Protein AF-A0AAN6E7Q7-F1 (afdb_monomer_lite)

Foldseek 3Di:
DDDDDDPVNVVVVVVVCVVQPPDPVSVVVVVVVVVVVVVVVVVVVVVVVVVVVVVVVVVVVVVVVVVVVVVVVVVVVVVVCVVVVVPPPDDPPDPPVPDDDVVVVVVVVVVVVVVVVVVVVVVVVLVVLVVQLVVLLVQLVVCLVPPLVSLLVSLLVLLVSLLVLLVVCVPPVDPSSVVSNVVSLVSNLVSLVSQLVSLLVQLVVLCVQQVPPAAGDHDPVSLVSNLVSLQSQLSSQLSCLVSVVSCVSSVRDNDDPPDDRSSLVSSCVRVVVVLCVQAVDPDPQPDPVCVVSVVVVVVVSLVSNVVCLPPRVQVSVVPGPDDDDSSND

Sequence (329 aa):
MAALVNSESRRAIRQFLGDNFTSLDSLELVDDLLKEEERTHAQLEQEAAVASKTTKSLVAEASSVADSVHSKAMHLIDVHSKVVGSTADESVSAWEFRDGTAVMELVSKLAAELQTYRRLRQAKEYIDEFIEIEKVAEQAAQSMEKSPQGVLSAYSASIALLSKHSSDSEITGNISAQNLLEYIKHTVSNIWTNAETTAANAQSECLRKMGWPGKIDPPVSVLGEFGANFSMLASLDHITRDASKVLRQSGVQLQSEDAPPLPLKHMARAVDIRMRYHFESARGTSRADRPEWWLSQVMNMVRSLVPLLELHVQSLYDRSALPPLDVRN

Structure (mmCIF, N/CA/C/O backbone):
data_AF-A0AAN6E7Q7-F1
#
_entry.id   AF-A0AAN6E7Q7-F1
#
lo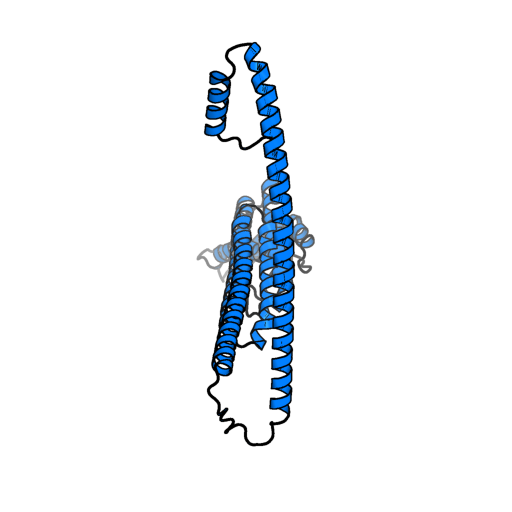op_
_atom_site.group_PDB
_atom_site.id
_atom_site.type_symbol
_atom_site.label_atom_id
_atom_site.label_alt_id
_atom_site.label_comp_id
_atom_site.label_asym_id
_atom_site.label_entity_id
_atom_site.label_seq_id
_atom_site.pdbx_PDB_ins_code
_atom_site.Cartn_x
_atom_site.Cartn_y
_atom_site.Cartn_z
_atom_site.occupancy
_atom_site.B_iso_or_equiv
_atom_site.auth_seq_id
_atom_site.auth_comp_id
_atom_site.auth_asym_id
_atom_site.auth_atom_id
_atom_site.pdbx_PDB_model_num
ATOM 1 N N . MET A 1 1 ? -6.228 25.769 -35.879 1.00 34.78 1 MET A N 1
ATOM 2 C CA . MET A 1 1 ? -4.832 25.716 -35.396 1.00 34.78 1 MET A CA 1
ATOM 3 C C . MET A 1 1 ? -4.277 27.132 -35.376 1.00 34.78 1 MET A C 1
ATOM 5 O O . MET A 1 1 ? -3.719 27.579 -36.362 1.00 34.78 1 MET A O 1
ATOM 9 N N . ALA A 1 2 ? -4.531 27.874 -34.299 1.00 41.09 2 ALA A N 1
ATOM 10 C CA . ALA A 1 2 ? -4.116 29.267 -34.155 1.00 41.09 2 ALA A CA 1
ATOM 11 C C . ALA A 1 2 ? -3.406 29.428 -32.807 1.00 41.09 2 ALA A C 1
ATOM 13 O O . ALA A 1 2 ? -4.028 29.769 -31.808 1.00 41.09 2 ALA A O 1
ATOM 14 N N . ALA A 1 3 ? -2.115 29.112 -32.773 1.00 45.66 3 ALA A N 1
ATOM 15 C CA . ALA A 1 3 ? -1.201 29.476 -31.697 1.00 45.66 3 ALA A CA 1
ATOM 16 C C . ALA A 1 3 ? 0.237 29.313 -32.206 1.00 45.66 3 ALA A C 1
ATOM 18 O O . ALA A 1 3 ? 0.513 28.355 -32.917 1.00 45.66 3 ALA A O 1
ATOM 19 N N . LEU A 1 4 ? 1.115 30.233 -31.792 1.00 45.50 4 LEU A N 1
ATOM 20 C CA . LEU A 1 4 ? 2.535 30.400 -32.155 1.00 45.50 4 LEU A CA 1
ATOM 21 C C . LEU A 1 4 ? 2.827 31.215 -33.423 1.00 45.50 4 LEU A C 1
ATOM 23 O O . LEU A 1 4 ? 3.475 30.759 -34.353 1.00 45.50 4 LEU A O 1
ATOM 27 N N . VAL A 1 5 ? 2.462 32.498 -33.389 1.00 52.44 5 VAL A N 1
ATOM 28 C CA . VAL A 1 5 ? 3.263 33.523 -34.077 1.00 52.44 5 VAL A CA 1
ATOM 29 C C . VAL A 1 5 ? 3.847 34.421 -32.990 1.00 52.44 5 VAL A C 1
ATOM 31 O O . VAL A 1 5 ? 3.089 35.093 -32.282 1.00 52.44 5 VAL A O 1
ATOM 34 N N . ASN A 1 6 ? 5.173 34.353 -32.824 1.00 67.56 6 ASN A N 1
ATOM 35 C CA . ASN A 1 6 ? 5.980 35.088 -31.843 1.00 67.56 6 ASN A CA 1
ATOM 36 C C . ASN A 1 6 ? 5.698 36.611 -31.915 1.00 67.56 6 ASN A C 1
ATOM 38 O O . ASN A 1 6 ? 5.338 37.142 -32.969 1.00 67.56 6 ASN A O 1
ATOM 42 N N . SER A 1 7 ? 5.826 37.330 -30.795 1.00 66.50 7 SER A N 1
ATOM 43 C CA . SER A 1 7 ? 5.557 38.775 -30.710 1.00 66.50 7 SER A CA 1
ATOM 44 C C . SER A 1 7 ? 6.463 39.598 -31.636 1.00 66.50 7 SER A C 1
ATOM 46 O O . SER A 1 7 ? 6.019 40.605 -32.192 1.00 66.50 7 SER A O 1
ATOM 48 N N . GLU A 1 8 ? 7.687 39.128 -31.877 1.00 66.44 8 GLU A N 1
ATOM 49 C CA . GLU A 1 8 ? 8.622 39.695 -32.854 1.00 66.44 8 GLU A CA 1
ATOM 50 C C . GLU A 1 8 ? 8.136 39.517 -34.294 1.00 66.44 8 GLU A C 1
ATOM 52 O O . GLU A 1 8 ? 8.117 40.482 -35.055 1.00 66.44 8 GLU A O 1
ATOM 57 N N . SER A 1 9 ? 7.636 38.330 -34.648 1.00 64.62 9 SER A N 1
ATOM 58 C CA . SER A 1 9 ? 7.070 38.058 -35.974 1.00 64.62 9 SER A CA 1
ATOM 59 C C . SER A 1 9 ? 5.860 38.952 -36.256 1.00 64.62 9 SER A C 1
ATOM 61 O O . SER A 1 9 ? 5.726 39.485 -37.351 1.00 64.62 9 SER A O 1
ATOM 63 N N . ARG A 1 10 ? 5.010 39.214 -35.252 1.00 72.06 10 ARG A N 1
ATOM 64 C CA . ARG A 1 10 ? 3.875 40.147 -35.398 1.00 72.06 10 ARG A CA 1
ATOM 65 C C . ARG A 1 10 ? 4.319 41.590 -35.639 1.00 72.06 10 ARG A C 1
ATOM 67 O O . ARG A 1 10 ? 3.642 42.316 -36.364 1.00 72.06 10 ARG A O 1
ATOM 74 N N . ARG A 1 11 ? 5.426 42.017 -35.023 1.00 75.62 11 ARG A N 1
ATOM 75 C CA . ARG A 1 11 ? 5.999 43.354 -35.234 1.00 75.62 11 ARG A CA 1
ATOM 76 C C . ARG A 1 11 ? 6.612 43.469 -36.630 1.00 75.62 11 ARG A C 1
ATOM 78 O O . ARG A 1 11 ? 6.321 44.442 -37.315 1.00 75.62 11 ARG A O 1
ATOM 85 N N . ALA A 1 12 ? 7.363 42.457 -37.062 1.00 73.12 12 ALA A N 1
ATOM 86 C CA . ALA A 1 12 ? 7.959 42.395 -38.394 1.00 73.12 12 ALA A CA 1
ATOM 87 C C . ALA A 1 12 ? 6.897 42.387 -39.505 1.00 73.12 12 ALA A C 1
ATOM 89 O O . ALA A 1 12 ? 7.005 43.156 -40.451 1.00 73.12 12 ALA A O 1
ATOM 90 N N . ILE A 1 13 ? 5.819 41.608 -39.344 1.00 73.12 13 ILE A N 1
ATOM 91 C CA . ILE A 1 13 ? 4.694 41.581 -40.294 1.00 73.12 13 ILE A CA 1
ATOM 92 C C . ILE A 1 13 ? 4.019 42.954 -40.381 1.00 73.12 13 ILE A C 1
ATOM 94 O O . ILE A 1 13 ? 3.738 43.432 -41.472 1.00 73.12 13 ILE A O 1
ATOM 98 N N . ARG A 1 14 ? 3.778 43.628 -39.248 1.00 74.56 14 ARG A N 1
ATOM 99 C CA . ARG A 1 14 ? 3.171 44.972 -39.256 1.00 74.56 14 ARG A CA 1
ATOM 100 C C . ARG A 1 14 ? 4.060 46.019 -39.920 1.00 74.56 14 ARG A C 1
ATOM 102 O O . ARG A 1 14 ? 3.535 46.879 -40.614 1.00 74.56 14 ARG A O 1
ATOM 109 N N . GLN A 1 15 ? 5.370 45.947 -39.702 1.00 78.94 15 GLN A N 1
ATOM 110 C CA . GLN A 1 15 ? 6.328 46.851 -40.332 1.00 78.94 15 GLN A CA 1
ATOM 111 C C . GLN A 1 15 ? 6.404 46.599 -41.842 1.00 78.94 15 GLN A C 1
ATOM 113 O O . GLN A 1 15 ? 6.232 47.525 -42.621 1.00 78.94 15 GLN A O 1
ATOM 118 N N . PHE A 1 16 ? 6.521 45.336 -42.254 1.00 75.62 16 PHE A N 1
ATOM 119 C CA . PHE A 1 16 ? 6.513 44.944 -43.661 1.00 75.62 16 PHE A CA 1
ATOM 120 C C . PHE A 1 16 ? 5.234 45.385 -44.386 1.00 75.62 16 PHE A C 1
ATOM 122 O O . PHE A 1 16 ? 5.308 45.931 -45.485 1.00 75.62 16 PHE A O 1
ATOM 129 N N . LEU A 1 17 ? 4.067 45.200 -43.758 1.00 73.69 17 LEU A N 1
ATOM 130 C CA . LEU A 1 17 ? 2.793 45.640 -44.324 1.00 73.69 17 LEU A CA 1
ATOM 131 C C . LEU A 1 17 ? 2.700 47.172 -44.419 1.00 73.69 17 LEU A C 1
ATOM 133 O O . LEU A 1 17 ? 2.186 47.689 -45.405 1.00 73.69 17 LEU A O 1
ATOM 137 N N . GLY A 1 18 ? 3.208 47.895 -43.416 1.00 75.50 18 GLY A N 1
ATOM 138 C CA . GLY A 1 18 ? 3.227 49.359 -43.410 1.00 75.50 18 GLY A CA 1
ATOM 139 C C . GLY A 1 18 ? 4.167 49.965 -44.455 1.00 75.50 18 GLY A C 1
ATOM 140 O O . GLY A 1 18 ? 3.825 50.982 -45.052 1.00 75.50 18 GLY A O 1
ATOM 141 N N . ASP A 1 19 ? 5.309 49.323 -44.703 1.00 75.12 19 ASP A N 1
ATOM 142 C CA . ASP A 1 19 ? 6.330 49.820 -45.629 1.00 75.12 19 ASP A CA 1
ATOM 143 C C . ASP A 1 19 ? 5.976 49.533 -47.103 1.00 75.12 19 ASP A C 1
ATOM 145 O O . ASP A 1 19 ? 6.312 50.329 -47.979 1.00 75.12 19 ASP A O 1
ATOM 149 N N . ASN A 1 20 ? 5.270 48.429 -47.388 1.00 68.50 20 ASN A N 1
ATOM 150 C CA . ASN A 1 20 ? 5.015 47.967 -48.763 1.00 68.50 20 ASN A CA 1
ATOM 151 C C . ASN A 1 20 ? 3.590 48.238 -49.286 1.00 68.50 20 ASN A C 1
ATOM 153 O O . ASN A 1 20 ? 3.378 48.177 -50.495 1.00 68.50 20 ASN A O 1
ATOM 157 N N . PHE A 1 21 ? 2.618 48.574 -48.423 1.00 67.50 21 PHE A N 1
ATOM 158 C CA . PHE A 1 21 ? 1.216 48.800 -48.822 1.00 67.50 21 PHE A CA 1
ATOM 159 C C . PHE A 1 21 ? 0.702 50.181 -48.404 1.00 67.50 21 PHE A C 1
ATOM 161 O O . PHE A 1 21 ? -0.172 50.318 -47.549 1.00 67.50 21 PHE A O 1
ATOM 168 N N . THR A 1 22 ? 1.250 51.229 -49.020 1.00 69.81 22 THR A N 1
ATOM 169 C CA . THR A 1 22 ? 0.893 52.630 -48.729 1.00 69.81 22 THR A CA 1
ATOM 170 C C . THR A 1 22 ? -0.179 53.209 -49.664 1.00 69.81 22 THR A C 1
ATOM 172 O O . THR A 1 22 ? -0.754 54.250 -49.345 1.00 69.81 22 THR A O 1
ATOM 175 N N . SER A 1 23 ? -0.496 52.546 -50.787 1.00 70.38 23 SER A N 1
ATOM 176 C CA . SER A 1 23 ? -1.491 52.995 -51.780 1.00 70.38 23 SER A CA 1
ATOM 177 C C . SER A 1 23 ? -2.355 51.844 -52.319 1.00 70.38 23 SER A C 1
ATOM 179 O O . SER A 1 23 ? -2.021 50.677 -52.129 1.00 70.38 23 SER A O 1
ATOM 181 N N . LEU A 1 24 ? -3.469 52.156 -52.997 1.00 61.00 24 LEU A N 1
ATOM 182 C CA . LEU A 1 24 ? -4.389 51.145 -53.545 1.00 61.00 24 LEU A CA 1
ATOM 183 C C . LEU A 1 24 ? -3.763 50.327 -54.694 1.00 61.00 24 LEU A C 1
ATOM 185 O O . LEU A 1 24 ? -4.081 49.152 -54.835 1.00 61.00 24 LEU A O 1
ATOM 189 N N . ASP A 1 25 ? -2.833 50.913 -55.454 1.00 64.38 25 ASP A N 1
ATOM 190 C CA . ASP A 1 25 ? -2.096 50.231 -56.533 1.00 64.38 25 ASP A CA 1
ATOM 191 C C . ASP A 1 25 ? -1.083 49.211 -55.981 1.00 64.38 25 ASP A C 1
ATOM 193 O O . ASP A 1 25 ? -0.688 48.265 -56.657 1.00 64.38 25 ASP A O 1
ATOM 197 N N . SER A 1 26 ? -0.710 49.334 -54.703 1.00 63.22 26 SER A N 1
ATOM 198 C CA . SER A 1 26 ? 0.159 48.378 -54.011 1.00 63.22 26 SER A CA 1
ATOM 199 C C . SER A 1 26 ? -0.512 47.013 -53.783 1.00 63.22 26 SER A C 1
ATOM 201 O O . SER A 1 26 ? 0.167 46.075 -53.390 1.00 63.22 26 SER A O 1
ATOM 203 N N . LEU A 1 27 ? -1.822 46.864 -54.030 1.00 64.56 27 LEU A N 1
ATOM 204 C CA . LEU A 1 27 ? -2.529 45.577 -53.945 1.00 64.56 27 LEU A CA 1
ATOM 205 C C . LEU A 1 27 ? -2.114 44.579 -55.037 1.00 64.56 27 LEU A C 1
ATOM 207 O O . LEU A 1 27 ? -2.229 43.378 -54.803 1.00 64.56 27 LEU A O 1
ATOM 211 N N . GLU A 1 28 ? -1.577 45.036 -56.174 1.00 67.38 28 GLU A N 1
ATOM 212 C CA . GLU A 1 28 ? -0.998 44.139 -57.191 1.00 67.38 28 GLU A CA 1
ATOM 213 C C . GLU A 1 28 ? 0.237 43.395 -56.649 1.00 67.38 28 GLU A C 1
ATOM 215 O O . GLU A 1 28 ? 0.436 42.220 -56.945 1.00 67.38 28 GLU A O 1
ATOM 220 N N . LEU A 1 29 ? 0.992 44.019 -55.735 1.00 69.94 29 LEU A N 1
ATOM 221 C CA . LEU A 1 29 ? 2.141 43.402 -55.061 1.00 69.94 29 LEU A CA 1
ATOM 222 C C . LEU A 1 29 ? 1.732 42.237 -54.139 1.00 69.94 29 LEU A C 1
ATOM 224 O O . LEU A 1 29 ? 2.541 41.350 -53.875 1.00 69.94 29 LEU A O 1
ATOM 228 N N . VAL A 1 30 ? 0.485 42.215 -53.642 1.00 71.19 30 VAL A N 1
ATOM 229 C CA . VAL A 1 30 ? -0.030 41.081 -52.850 1.00 71.19 30 VAL A CA 1
ATOM 230 C C . VAL A 1 30 ? -0.172 39.841 -53.723 1.00 71.19 30 VAL A C 1
ATOM 232 O O . VAL A 1 30 ? 0.133 38.750 -53.254 1.00 71.19 30 VAL A O 1
ATOM 235 N N . ASP A 1 31 ? -0.618 39.996 -54.971 1.00 76.12 31 ASP A N 1
ATOM 236 C CA . ASP A 1 31 ? -0.800 38.872 -55.896 1.00 76.12 31 ASP A CA 1
ATOM 237 C C . ASP A 1 31 ? 0.553 38.261 -56.289 1.00 76.12 31 ASP A C 1
ATOM 239 O O . ASP A 1 31 ? 0.707 37.040 -56.312 1.00 76.12 31 ASP A O 1
ATOM 243 N N . ASP A 1 32 ? 1.569 39.102 -56.491 1.00 79.88 32 ASP A N 1
ATOM 244 C CA . ASP A 1 32 ? 2.940 38.652 -56.747 1.00 79.88 32 ASP A CA 1
ATOM 245 C C . ASP A 1 32 ? 3.572 37.970 -55.522 1.00 79.88 32 ASP A C 1
ATOM 247 O O . ASP A 1 32 ? 4.202 36.920 -55.656 1.00 79.88 32 ASP A O 1
ATOM 251 N N . LEU A 1 33 ? 3.369 38.513 -54.315 1.00 79.69 33 LEU A N 1
ATOM 252 C CA . LEU A 1 33 ? 3.836 37.883 -53.074 1.00 79.69 33 LEU A CA 1
ATOM 253 C C . LEU A 1 33 ? 3.110 36.567 -52.782 1.00 79.69 33 LEU A C 1
ATOM 255 O O . LEU A 1 33 ? 3.732 35.631 -52.287 1.00 79.69 33 LEU A O 1
ATOM 259 N N . LEU A 1 34 ? 1.817 36.477 -53.100 1.00 80.81 34 LEU A N 1
ATOM 260 C CA . LEU A 1 34 ? 1.047 35.246 -52.954 1.00 80.81 34 LEU A CA 1
ATOM 261 C C . LEU A 1 34 ? 1.553 34.175 -53.923 1.00 80.81 34 LEU A C 1
ATOM 263 O O . LEU A 1 34 ? 1.782 33.047 -53.502 1.00 80.81 34 LEU A O 1
ATOM 267 N N . LYS A 1 35 ? 1.807 34.534 -55.186 1.00 85.75 35 LYS A N 1
ATOM 268 C CA . LYS A 1 35 ? 2.402 33.621 -56.175 1.00 85.75 35 LYS A CA 1
ATOM 269 C C . LYS A 1 35 ? 3.791 33.148 -55.762 1.00 85.75 35 LYS A C 1
ATOM 271 O O . LYS A 1 35 ? 4.116 31.977 -55.955 1.00 85.75 35 LYS A O 1
ATOM 276 N N . GLU A 1 36 ? 4.612 34.033 -55.201 1.00 87.00 36 GLU A N 1
ATOM 277 C CA . GLU A 1 36 ? 5.940 33.657 -54.716 1.00 87.00 36 GLU A CA 1
ATOM 278 C C . GLU A 1 36 ? 5.850 32.742 -53.487 1.00 87.00 36 GLU A C 1
ATOM 280 O O . GLU A 1 36 ? 6.563 31.745 -53.433 1.00 87.00 36 GLU A O 1
ATOM 285 N N . GLU A 1 37 ? 4.932 32.999 -52.552 1.00 85.25 37 GLU A N 1
ATOM 286 C CA . GLU A 1 37 ? 4.719 32.131 -51.386 1.00 85.25 37 GLU A CA 1
ATOM 287 C C . GLU A 1 37 ? 4.133 30.762 -51.773 1.00 85.25 37 GLU A C 1
ATOM 289 O O . GLU A 1 37 ? 4.534 29.725 -51.248 1.00 85.25 37 GLU A O 1
ATOM 294 N N . GLU A 1 38 ? 3.219 30.715 -52.743 1.00 86.44 38 GLU A N 1
ATOM 295 C CA . GLU A 1 38 ? 2.724 29.452 -53.299 1.00 86.44 38 GLU A CA 1
ATOM 296 C C . GLU A 1 38 ? 3.863 28.656 -53.954 1.00 86.44 38 GLU A C 1
ATOM 298 O O . GLU A 1 38 ? 3.954 27.434 -53.789 1.00 86.44 38 GLU A O 1
ATOM 303 N N . ARG A 1 39 ? 4.782 29.344 -54.645 1.00 89.88 39 ARG A N 1
ATOM 304 C CA . ARG A 1 39 ? 5.967 28.736 -55.261 1.00 89.88 39 ARG A CA 1
ATOM 305 C C . ARG A 1 39 ? 6.945 28.201 -54.212 1.00 89.88 39 ARG A C 1
ATOM 307 O O . ARG A 1 39 ? 7.445 27.085 -54.374 1.00 89.88 39 ARG A O 1
ATOM 314 N N . THR A 1 40 ? 7.224 28.958 -53.150 1.00 86.44 40 THR A N 1
ATOM 315 C CA . THR A 1 40 ? 8.124 28.527 -52.065 1.00 86.44 40 THR A CA 1
ATOM 316 C C . THR A 1 40 ? 7.523 27.366 -51.280 1.00 86.44 40 THR A C 1
ATOM 318 O O . THR A 1 40 ? 8.227 26.392 -51.007 1.00 86.44 40 THR A O 1
ATOM 321 N N . HIS A 1 41 ? 6.222 27.404 -50.986 1.00 84.12 41 HIS A N 1
ATOM 322 C CA . HIS A 1 41 ? 5.526 26.319 -50.301 1.00 84.12 41 HIS A CA 1
ATOM 323 C C . HIS A 1 41 ? 5.555 25.024 -51.122 1.00 84.12 41 HIS A C 1
ATOM 325 O O . HIS A 1 41 ? 5.914 23.969 -50.597 1.00 84.12 41 HIS A O 1
ATOM 331 N N . ALA A 1 42 ? 5.265 25.099 -52.426 1.00 89.62 42 ALA A N 1
ATOM 332 C CA . ALA A 1 42 ? 5.344 23.943 -53.320 1.00 89.62 42 ALA A CA 1
ATOM 333 C C . ALA A 1 42 ? 6.764 23.350 -53.381 1.00 89.62 42 ALA A C 1
ATOM 335 O O . ALA A 1 42 ? 6.936 22.128 -53.379 1.00 89.62 42 ALA A O 1
ATOM 336 N N . GLN A 1 43 ? 7.793 24.204 -53.387 1.00 91.75 43 GLN A N 1
ATOM 337 C CA . GLN A 1 43 ? 9.187 23.764 -53.378 1.00 91.75 43 GLN A CA 1
ATOM 338 C C . GLN A 1 43 ? 9.562 23.072 -52.056 1.00 91.75 43 GLN A C 1
ATOM 340 O O . GLN A 1 43 ? 10.174 22.003 -52.074 1.00 91.75 43 GLN A O 1
ATOM 345 N N . LEU A 1 44 ? 9.157 23.630 -50.913 1.00 88.31 44 LEU A N 1
ATOM 346 C CA . LEU A 1 44 ? 9.426 23.045 -49.596 1.00 88.31 44 LEU A CA 1
ATOM 347 C C . LEU A 1 44 ? 8.712 21.703 -49.398 1.00 88.31 44 LEU A C 1
ATOM 349 O O . LEU A 1 44 ? 9.307 20.771 -48.855 1.00 88.31 44 LEU A O 1
ATOM 353 N N . GLU A 1 45 ? 7.470 21.563 -49.866 1.00 89.88 45 GLU A N 1
ATOM 354 C CA . GLU A 1 45 ? 6.766 20.275 -49.841 1.00 89.88 45 GLU A CA 1
ATOM 355 C C . GLU A 1 45 ? 7.485 19.219 -50.687 1.00 89.88 45 GLU A C 1
ATOM 357 O O . GLU A 1 45 ? 7.631 18.068 -50.261 1.00 89.88 45 GLU A O 1
ATOM 362 N N . GLN A 1 46 ? 7.992 19.608 -51.860 1.00 92.56 46 GLN A N 1
ATOM 363 C CA . GLN A 1 46 ? 8.773 18.720 -52.715 1.00 92.56 46 GLN A CA 1
ATOM 364 C C . GLN A 1 46 ? 10.085 18.291 -52.038 1.00 92.56 46 GLN A C 1
ATOM 366 O O . GLN A 1 46 ? 10.412 17.100 -52.030 1.00 92.56 46 GLN A O 1
ATOM 371 N N . GLU A 1 47 ? 10.824 19.224 -51.437 1.00 90.19 47 GLU A N 1
ATOM 372 C CA . GLU A 1 47 ? 12.067 18.933 -50.712 1.00 90.19 47 GLU A CA 1
ATOM 373 C C . GLU A 1 47 ? 11.818 18.031 -49.493 1.00 90.19 47 GLU A C 1
ATOM 375 O O . GLU A 1 47 ? 12.541 17.050 -49.289 1.00 90.19 47 GLU A O 1
ATOM 380 N N . ALA A 1 48 ? 10.747 18.279 -48.734 1.00 87.06 48 ALA A N 1
ATOM 381 C CA . ALA A 1 48 ? 10.345 17.439 -47.608 1.00 87.06 48 ALA A CA 1
ATOM 382 C C . ALA A 1 48 ? 9.965 16.016 -48.055 1.00 87.06 48 ALA A C 1
ATOM 384 O O . ALA A 1 48 ? 10.354 15.033 -47.412 1.00 87.06 48 ALA A O 1
ATOM 385 N N . ALA A 1 49 ? 9.255 15.876 -49.180 1.00 90.88 49 ALA A N 1
ATOM 386 C CA . ALA A 1 49 ? 8.907 14.577 -49.748 1.00 90.88 49 ALA A CA 1
ATOM 387 C C . ALA A 1 49 ? 10.155 13.791 -50.190 1.00 90.88 49 ALA A C 1
ATOM 389 O O . ALA A 1 49 ? 10.265 12.590 -49.912 1.00 90.88 49 ALA A O 1
ATOM 390 N N . VAL A 1 50 ? 11.123 14.465 -50.821 1.00 92.44 50 VAL A N 1
ATOM 391 C CA . VAL A 1 50 ? 12.407 13.866 -51.214 1.00 92.44 50 VAL A CA 1
ATOM 392 C C . VAL A 1 50 ? 13.208 13.447 -49.980 1.00 92.44 50 VAL A C 1
ATOM 394 O O . VAL A 1 50 ? 13.628 12.293 -49.899 1.00 92.44 50 VAL A O 1
ATOM 397 N N . ALA A 1 51 ? 13.359 14.322 -48.984 1.00 84.56 51 ALA A N 1
ATOM 398 C CA . ALA A 1 51 ? 14.072 14.017 -47.743 1.00 84.56 51 ALA A CA 1
ATOM 399 C C . ALA A 1 51 ? 13.437 12.839 -46.986 1.00 84.56 51 ALA A C 1
ATOM 401 O O . ALA A 1 51 ? 14.144 11.935 -46.530 1.00 84.56 51 ALA A O 1
ATOM 402 N N . SER A 1 52 ? 12.103 12.790 -46.913 1.00 86.94 52 SER A N 1
ATOM 403 C CA . SER A 1 52 ? 11.369 11.672 -46.311 1.00 86.94 52 SER A CA 1
ATOM 404 C C . SER A 1 52 ? 11.640 10.356 -47.046 1.00 86.94 52 SER A C 1
ATOM 406 O O . SER A 1 52 ? 11.920 9.334 -46.414 1.00 86.94 52 SER A O 1
ATOM 408 N N . LYS A 1 53 ? 11.619 10.372 -48.386 1.00 91.19 53 LYS A N 1
ATOM 409 C CA . LYS A 1 53 ? 11.892 9.186 -49.210 1.00 91.19 53 LYS A CA 1
ATOM 410 C C . LYS A 1 53 ? 13.329 8.690 -49.037 1.00 91.19 53 LYS A C 1
ATOM 412 O O . LYS A 1 53 ? 13.532 7.493 -48.836 1.00 91.19 53 LYS A O 1
ATOM 417 N N . THR A 1 54 ? 14.307 9.592 -49.058 1.00 88.81 54 THR A N 1
ATOM 418 C CA . THR A 1 54 ? 15.726 9.262 -48.857 1.00 88.81 54 THR A CA 1
ATOM 419 C C . THR A 1 54 ? 15.971 8.691 -47.465 1.00 88.81 54 THR A C 1
ATOM 421 O O . THR A 1 54 ? 16.627 7.663 -47.331 1.00 88.81 54 THR A O 1
ATOM 424 N N . THR A 1 55 ? 15.368 9.285 -46.433 1.00 84.56 55 THR A N 1
ATOM 425 C CA . THR A 1 55 ? 15.492 8.796 -45.052 1.00 84.56 55 THR A CA 1
ATOM 426 C C . THR A 1 55 ? 14.927 7.383 -44.913 1.00 84.56 55 THR A C 1
ATOM 428 O O . THR A 1 55 ? 15.584 6.512 -44.351 1.00 84.56 55 THR A O 1
ATOM 431 N N . LYS A 1 56 ? 13.747 7.112 -45.489 1.00 88.50 56 LYS A N 1
ATOM 432 C CA . LYS A 1 56 ? 13.161 5.760 -45.500 1.00 88.50 56 LYS A CA 1
ATOM 433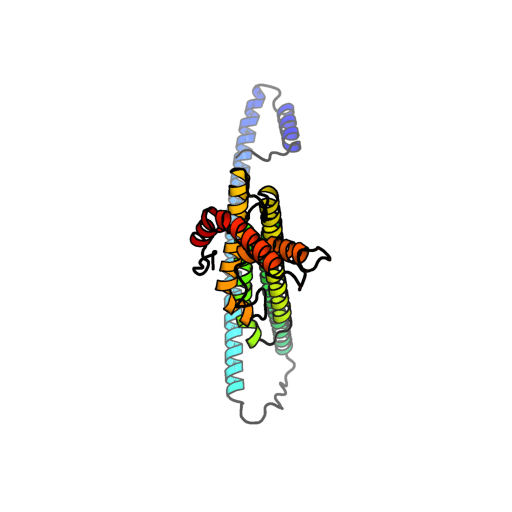 C C . LYS A 1 56 ? 14.057 4.746 -46.214 1.00 88.50 56 LYS A C 1
ATOM 435 O O . LYS A 1 56 ? 14.200 3.629 -45.727 1.00 88.50 56 LYS A O 1
ATOM 440 N N . SER A 1 57 ? 14.671 5.136 -47.331 1.00 89.44 57 SER A N 1
ATOM 441 C CA . SER A 1 57 ? 15.606 4.278 -48.069 1.00 89.44 57 SER A CA 1
ATOM 442 C C . SER A 1 57 ? 16.852 3.947 -47.244 1.00 89.44 57 SER A C 1
ATOM 444 O O . SER A 1 57 ? 17.215 2.780 -47.142 1.00 89.44 57 SER A O 1
ATOM 446 N N . LEU A 1 58 ? 17.472 4.948 -46.612 1.00 84.44 58 LEU A N 1
ATOM 447 C CA . LEU A 1 58 ? 18.668 4.756 -45.784 1.00 84.44 58 LEU A CA 1
ATOM 448 C C . LEU A 1 58 ? 18.381 3.910 -44.538 1.00 84.44 58 LEU A C 1
ATOM 450 O O . LEU A 1 58 ? 19.199 3.078 -44.158 1.00 84.44 58 LEU A O 1
ATOM 454 N N . VAL A 1 59 ? 17.209 4.077 -43.920 1.00 82.88 59 VAL A N 1
ATOM 455 C CA . VAL A 1 59 ? 16.781 3.243 -42.785 1.00 82.88 59 VAL A CA 1
ATOM 456 C C . VAL A 1 59 ? 16.579 1.788 -43.218 1.00 82.88 59 VAL A C 1
ATOM 458 O O . VAL A 1 59 ? 17.015 0.879 -42.512 1.00 82.88 59 VAL A O 1
ATOM 461 N N . ALA A 1 60 ? 15.967 1.554 -44.382 1.00 85.44 60 ALA A N 1
ATOM 462 C CA . ALA A 1 60 ? 15.793 0.205 -44.920 1.00 85.44 60 ALA A CA 1
ATOM 463 C C . ALA A 1 60 ? 17.141 -0.462 -45.248 1.00 85.44 60 ALA A C 1
ATOM 465 O O . ALA A 1 60 ? 17.351 -1.629 -44.914 1.00 85.44 60 ALA A O 1
ATOM 466 N N . GLU A 1 61 ? 18.075 0.284 -45.840 1.00 84.44 61 GLU A N 1
ATOM 467 C CA . GLU A 1 61 ? 19.427 -0.195 -46.136 1.00 84.44 61 GLU A CA 1
ATOM 468 C C . GLU A 1 61 ? 20.212 -0.513 -44.854 1.00 84.44 61 GLU A C 1
ATOM 470 O O . GLU A 1 61 ? 20.767 -1.605 -44.724 1.00 84.44 61 GLU A O 1
ATOM 475 N N . ALA A 1 62 ? 20.189 0.382 -43.861 1.00 70.81 62 ALA A N 1
ATOM 476 C CA . ALA A 1 62 ? 20.841 0.164 -42.571 1.00 70.81 62 ALA A CA 1
ATOM 477 C C . ALA A 1 62 ? 20.281 -1.065 -41.834 1.00 70.81 62 ALA A C 1
ATOM 479 O O . ALA A 1 62 ? 21.053 -1.852 -41.282 1.00 70.81 62 ALA A O 1
ATOM 480 N N . SER A 1 63 ? 18.958 -1.268 -41.871 1.00 75.00 63 SER A N 1
ATOM 481 C CA . SER A 1 63 ? 18.318 -2.462 -41.304 1.00 75.00 63 SER A CA 1
ATOM 482 C C . SER A 1 63 ? 18.785 -3.733 -42.014 1.00 75.00 63 SER A C 1
ATOM 484 O O . SER A 1 63 ? 19.192 -4.687 -41.359 1.00 75.00 63 SER A O 1
ATOM 486 N N . SER A 1 64 ? 18.823 -3.727 -43.351 1.00 83.00 64 SER A N 1
ATOM 487 C CA . SER A 1 64 ? 19.284 -4.882 -44.130 1.00 83.00 64 SER A CA 1
ATOM 488 C C . SER A 1 64 ? 20.751 -5.233 -43.855 1.00 83.00 64 SER A C 1
ATOM 490 O O . SER A 1 64 ? 21.109 -6.415 -43.826 1.00 83.00 64 SER A O 1
ATOM 492 N N . VAL A 1 65 ? 21.612 -4.232 -43.653 1.00 75.44 65 VAL A N 1
ATOM 493 C CA . VAL A 1 65 ? 23.018 -4.447 -43.283 1.00 75.44 65 VAL A CA 1
ATOM 494 C C . VAL A 1 65 ? 23.123 -5.027 -41.873 1.00 75.44 65 VAL A C 1
ATOM 496 O O . VAL A 1 65 ? 23.881 -5.977 -41.667 1.00 75.44 65 VAL A O 1
ATOM 499 N N . ALA A 1 66 ? 22.346 -4.513 -40.917 1.00 66.38 66 ALA A N 1
ATOM 500 C CA . ALA A 1 66 ? 22.319 -5.025 -39.550 1.00 66.38 66 ALA A CA 1
ATOM 501 C C . ALA A 1 66 ? 21.874 -6.498 -39.495 1.00 66.38 66 ALA A C 1
ATOM 503 O O . ALA A 1 66 ? 22.526 -7.306 -38.831 1.00 66.38 66 ALA A O 1
ATOM 504 N N . ASP A 1 67 ? 20.845 -6.869 -40.260 1.00 76.38 67 ASP A N 1
ATOM 505 C CA . ASP A 1 67 ? 20.354 -8.250 -40.348 1.00 76.38 67 ASP A CA 1
ATOM 506 C C . ASP A 1 67 ? 21.404 -9.195 -40.956 1.00 76.38 67 ASP A C 1
ATOM 508 O O . ASP A 1 67 ? 21.636 -10.301 -40.460 1.00 76.38 67 ASP A O 1
ATOM 512 N N . SER A 1 68 ? 22.112 -8.738 -41.994 1.00 78.31 68 SER A N 1
ATOM 513 C CA . SER A 1 68 ? 23.218 -9.479 -42.616 1.00 78.31 68 SER A CA 1
ATOM 514 C C . SER A 1 68 ? 24.383 -9.709 -41.645 1.00 78.31 68 SER A C 1
ATOM 516 O O . SER A 1 68 ? 24.915 -10.819 -41.551 1.00 78.31 68 SER A O 1
ATOM 518 N N . VAL A 1 69 ? 24.761 -8.687 -40.869 1.00 69.44 69 VAL A N 1
ATOM 519 C CA . VAL A 1 69 ? 25.800 -8.802 -39.833 1.00 69.44 69 VAL A CA 1
ATOM 520 C C . VAL A 1 69 ? 25.359 -9.749 -38.719 1.00 69.44 69 VAL A C 1
ATOM 522 O O . VAL A 1 69 ? 26.141 -10.606 -38.305 1.00 69.44 69 VAL A O 1
ATOM 525 N N . HIS A 1 70 ? 24.106 -9.650 -38.271 1.00 69.12 70 HIS A N 1
ATOM 526 C CA . HIS A 1 70 ? 23.551 -10.534 -37.250 1.00 69.12 70 HIS A CA 1
ATOM 527 C C . HIS A 1 70 ? 23.565 -12.000 -37.701 1.00 69.12 70 HIS A C 1
ATOM 529 O O . HIS A 1 70 ? 24.040 -12.869 -36.969 1.00 69.12 70 HIS A O 1
ATOM 535 N N . SER A 1 71 ? 23.132 -12.271 -38.934 1.00 74.44 71 SER A N 1
ATOM 536 C CA . SER A 1 71 ? 23.156 -13.613 -39.520 1.00 74.44 71 SER A CA 1
ATOM 537 C C . SER A 1 71 ? 24.579 -14.180 -39.607 1.00 74.44 71 SER A C 1
ATOM 539 O O . SER A 1 71 ? 24.817 -15.321 -39.204 1.00 74.44 71 SER A O 1
ATOM 541 N N . LYS A 1 72 ? 25.561 -13.371 -40.033 1.00 72.00 72 LYS A N 1
ATOM 542 C CA . LYS A 1 72 ? 26.975 -13.783 -40.069 1.00 72.00 72 LYS A CA 1
ATOM 543 C C . LYS A 1 72 ? 27.545 -14.051 -38.675 1.00 72.00 72 LYS A C 1
ATOM 545 O O . LYS A 1 72 ? 28.281 -15.019 -38.500 1.00 72.00 72 LYS A O 1
ATOM 550 N N . ALA A 1 73 ? 27.193 -13.236 -37.682 1.00 62.94 73 ALA A N 1
ATOM 551 C CA . ALA A 1 73 ? 27.615 -13.444 -36.299 1.00 62.94 73 ALA A CA 1
ATOM 552 C C . ALA A 1 73 ? 27.026 -14.737 -35.714 1.00 62.94 73 ALA A C 1
ATOM 554 O O . ALA A 1 73 ? 27.751 -15.508 -35.090 1.00 62.94 73 ALA A O 1
ATOM 555 N N . MET A 1 74 ? 25.744 -15.020 -35.967 1.00 67.81 74 MET A N 1
ATOM 556 C CA . MET A 1 74 ? 25.114 -16.281 -35.561 1.00 67.81 74 MET A CA 1
ATOM 557 C C . MET A 1 74 ? 25.767 -17.489 -36.236 1.00 67.81 74 MET A C 1
ATOM 559 O O . MET A 1 74 ? 26.044 -18.482 -35.568 1.00 67.81 74 MET A O 1
ATOM 563 N N . HIS A 1 75 ? 26.095 -17.387 -37.527 1.00 73.31 75 HIS A N 1
ATOM 564 C CA . HIS A 1 75 ? 26.811 -18.441 -38.243 1.00 73.31 75 HIS A CA 1
ATOM 565 C C . HIS A 1 75 ? 28.210 -18.692 -37.656 1.00 73.31 75 HIS A C 1
ATOM 567 O O . HIS A 1 75 ? 28.620 -19.837 -37.504 1.00 73.31 75 HIS A O 1
ATOM 573 N N . LEU A 1 76 ? 28.944 -17.642 -37.275 1.00 68.44 76 LEU A N 1
ATOM 574 C CA . LEU A 1 76 ? 30.248 -17.788 -36.616 1.00 68.44 76 LEU A CA 1
ATOM 575 C C . LEU A 1 76 ? 30.136 -18.435 -35.230 1.00 68.44 76 LEU A C 1
ATOM 577 O O . LEU A 1 76 ? 30.981 -19.254 -34.878 1.00 68.44 76 LEU A O 1
ATOM 581 N N . ILE A 1 77 ? 29.092 -18.110 -34.463 1.00 63.16 77 ILE A N 1
ATOM 582 C CA . ILE A 1 77 ? 28.832 -18.735 -33.159 1.00 63.16 77 ILE A CA 1
ATOM 583 C C . ILE A 1 77 ? 28.470 -20.218 -33.319 1.00 63.16 77 ILE A C 1
ATOM 585 O O . ILE A 1 77 ? 28.951 -21.037 -32.540 1.00 63.16 77 ILE A O 1
ATOM 589 N N . ASP A 1 78 ? 27.677 -20.578 -34.331 1.00 67.50 78 ASP A N 1
ATOM 590 C CA . ASP A 1 78 ? 27.327 -21.973 -34.643 1.00 67.50 78 ASP A CA 1
ATOM 591 C C . ASP A 1 78 ? 28.537 -22.785 -35.138 1.00 67.50 78 ASP A C 1
ATOM 593 O O . ASP A 1 78 ? 28.754 -23.919 -34.716 1.00 67.50 78 ASP A O 1
ATOM 597 N N . VAL A 1 79 ? 29.391 -22.194 -35.978 1.00 67.50 79 VAL A N 1
ATOM 598 C CA . VAL A 1 79 ? 30.660 -22.825 -36.370 1.00 67.50 79 VAL A CA 1
ATOM 599 C C . VAL A 1 79 ? 31.556 -23.017 -35.145 1.00 67.50 79 VAL A C 1
ATOM 601 O O . VAL A 1 79 ? 32.105 -24.099 -34.954 1.00 67.50 79 VAL A O 1
ATOM 604 N N . HIS A 1 80 ? 31.663 -22.009 -34.278 1.00 59.38 80 HIS A N 1
ATOM 605 C CA . HIS A 1 80 ? 32.443 -22.104 -33.047 1.00 59.38 80 HIS A CA 1
ATOM 606 C C . HIS A 1 80 ? 31.897 -23.187 -32.103 1.00 59.38 80 HIS A C 1
ATOM 608 O O . HIS A 1 80 ? 32.675 -23.966 -31.561 1.00 59.38 80 HIS A O 1
ATOM 614 N N . SER A 1 81 ? 30.577 -23.291 -31.920 1.00 58.56 81 SER A N 1
ATOM 615 C CA . SER A 1 81 ? 29.974 -24.310 -31.051 1.00 58.56 81 SER A CA 1
ATOM 616 C C . SER A 1 81 ? 30.150 -25.728 -31.602 1.00 58.56 81 SER A C 1
ATOM 618 O O . SER A 1 81 ? 30.409 -26.646 -30.827 1.00 58.56 81 SER A O 1
ATOM 620 N N . LYS A 1 82 ? 30.097 -25.913 -32.927 1.00 60.62 82 LYS A N 1
ATOM 621 C CA . LYS A 1 82 ? 30.366 -27.203 -33.585 1.00 60.62 82 LYS A CA 1
ATOM 622 C C . LYS A 1 82 ? 31.833 -27.608 -33.501 1.00 60.62 82 LYS A C 1
ATOM 624 O O . LYS A 1 82 ? 32.122 -28.778 -33.263 1.00 60.62 82 LYS A O 1
ATOM 629 N N . VAL A 1 83 ? 32.755 -26.659 -33.654 1.00 53.25 83 VAL A N 1
ATOM 630 C CA . VAL A 1 83 ? 34.196 -26.915 -33.514 1.00 53.25 83 VAL A CA 1
ATOM 631 C C . VAL A 1 83 ? 34.538 -27.248 -32.061 1.00 53.25 83 VAL A C 1
ATOM 633 O O . VAL A 1 83 ? 35.165 -28.271 -31.818 1.00 53.25 83 VAL A O 1
ATOM 636 N N . VAL A 1 84 ? 34.041 -26.471 -31.093 1.00 50.78 84 VAL A N 1
ATOM 637 C CA . VAL A 1 84 ? 34.290 -26.699 -29.658 1.00 50.78 84 VAL A CA 1
ATOM 638 C C . VAL A 1 84 ? 33.602 -27.967 -29.137 1.00 50.78 84 VAL A C 1
ATOM 640 O O . VAL A 1 84 ? 34.183 -28.692 -28.334 1.00 50.78 84 VAL A O 1
ATOM 643 N N . GLY A 1 85 ? 32.396 -28.284 -29.618 1.00 44.50 85 GLY A N 1
ATOM 644 C CA . GLY A 1 85 ? 31.683 -29.517 -29.264 1.00 44.50 85 GLY A CA 1
ATOM 645 C C . GLY A 1 85 ? 32.328 -30.790 -29.823 1.00 44.50 85 GLY A C 1
ATOM 646 O O . GLY A 1 85 ? 32.132 -31.864 -29.263 1.00 44.50 85 GLY A O 1
ATOM 647 N N . SER A 1 86 ? 33.134 -30.672 -30.883 1.00 43.47 86 SER A N 1
ATOM 648 C CA . SER A 1 86 ? 33.876 -31.792 -31.483 1.00 43.47 86 SER A CA 1
ATOM 649 C C . SER A 1 86 ? 35.259 -32.010 -30.852 1.00 43.47 86 SER A C 1
ATOM 651 O O . SER A 1 86 ? 35.914 -33.002 -31.154 1.00 43.47 86 SER A O 1
ATOM 653 N N . THR A 1 87 ? 35.713 -31.100 -29.984 1.00 44.72 87 THR A N 1
ATOM 654 C CA . THR A 1 87 ? 37.050 -31.113 -29.359 1.00 44.72 87 THR A CA 1
ATOM 655 C C . THR A 1 87 ? 36.987 -31.228 -27.835 1.00 44.72 87 THR A C 1
ATOM 657 O O . THR A 1 87 ? 37.902 -30.799 -27.137 1.00 44.72 87 THR A O 1
ATOM 660 N N . ALA A 1 88 ? 35.901 -31.795 -27.302 1.00 42.69 88 ALA A N 1
ATOM 661 C CA . ALA A 1 88 ? 35.761 -32.115 -25.880 1.00 42.69 88 ALA A CA 1
ATOM 662 C C . ALA A 1 88 ? 36.556 -33.369 -25.452 1.00 42.69 88 ALA A C 1
ATOM 664 O O . ALA A 1 88 ? 36.347 -33.859 -24.345 1.00 42.69 88 ALA A O 1
ATOM 665 N N . ASP A 1 89 ? 37.461 -33.866 -26.302 1.00 37.22 89 ASP A N 1
ATOM 666 C CA . ASP A 1 89 ? 38.432 -34.903 -25.958 1.00 37.22 89 ASP A CA 1
ATOM 667 C C . ASP A 1 89 ? 39.827 -34.262 -25.847 1.00 37.22 89 ASP A C 1
ATOM 669 O O . ASP A 1 89 ? 40.370 -33.713 -26.806 1.00 37.22 89 ASP A O 1
ATOM 673 N N . GLU A 1 90 ? 40.319 -34.234 -24.607 1.00 41.78 90 GLU A N 1
ATOM 674 C CA . GLU A 1 90 ? 41.681 -33.962 -24.132 1.00 41.78 90 GLU A CA 1
ATOM 675 C C . GLU A 1 90 ? 42.669 -33.291 -25.109 1.00 41.78 90 GLU A C 1
ATOM 677 O O . GLU A 1 90 ? 43.519 -33.966 -25.682 1.00 41.78 90 GLU A O 1
ATOM 682 N N . SER A 1 91 ? 42.633 -31.955 -25.262 1.00 39.97 91 SER A N 1
ATOM 683 C CA . SER A 1 91 ? 43.832 -31.110 -25.545 1.00 39.97 91 SER A CA 1
ATOM 684 C C . SER A 1 91 ? 43.531 -29.614 -25.789 1.00 39.97 91 SER A C 1
ATOM 686 O O . SER A 1 91 ? 44.137 -28.967 -26.641 1.00 39.97 91 SER A O 1
ATOM 688 N N . VAL A 1 92 ? 42.656 -28.981 -24.997 1.00 44.34 92 VAL A N 1
ATOM 689 C CA . VAL A 1 92 ? 42.351 -27.530 -25.132 1.00 44.34 92 VAL A CA 1
ATOM 690 C C . VAL A 1 92 ? 43.358 -26.635 -24.376 1.00 44.34 92 VAL A C 1
ATOM 692 O O . VAL A 1 92 ? 43.036 -25.554 -23.897 1.00 44.34 92 VAL A O 1
ATOM 695 N N . SER A 1 93 ? 44.616 -27.065 -24.253 1.00 37.62 93 SER A N 1
ATOM 696 C CA . SER A 1 93 ? 45.704 -26.253 -23.671 1.00 37.62 93 SER A CA 1
ATOM 697 C C . SER A 1 93 ? 46.681 -25.706 -24.715 1.00 37.62 93 SER A C 1
ATOM 699 O O . SER A 1 93 ? 47.624 -25.013 -24.348 1.00 37.62 93 SER A O 1
ATOM 701 N N . ALA A 1 94 ? 46.489 -26.009 -26.004 1.00 37.75 94 ALA A N 1
ATOM 702 C CA . ALA A 1 94 ? 47.462 -25.677 -27.046 1.00 37.75 94 ALA A CA 1
ATOM 703 C C . ALA A 1 94 ? 46.825 -25.310 -28.396 1.00 37.75 94 ALA A C 1
ATOM 705 O O . ALA A 1 94 ? 47.297 -25.730 -29.450 1.00 37.75 94 ALA A O 1
ATOM 706 N N . TRP A 1 95 ? 45.780 -24.481 -28.399 1.00 40.56 95 TRP A N 1
ATOM 707 C CA . TRP A 1 95 ? 45.476 -23.697 -29.600 1.00 40.56 95 TRP A CA 1
ATOM 708 C C . TRP A 1 95 ? 46.326 -22.427 -29.589 1.00 40.56 95 TRP A C 1
ATOM 710 O O . TRP A 1 95 ? 45.835 -21.323 -29.360 1.00 40.56 95 TRP A O 1
ATOM 720 N N . GLU A 1 96 ? 47.629 -22.585 -29.839 1.00 37.84 96 GLU A N 1
ATOM 721 C CA . GLU A 1 96 ? 48.420 -21.482 -30.381 1.00 37.84 96 GLU A CA 1
ATOM 722 C C . GLU A 1 96 ? 47.908 -21.221 -31.803 1.00 37.84 96 GLU A C 1
ATOM 724 O O . GLU A 1 96 ? 48.352 -21.844 -32.768 1.00 37.84 96 GLU A O 1
ATOM 729 N N . PHE A 1 97 ? 46.947 -20.303 -31.936 1.00 43.62 97 PHE A N 1
ATOM 730 C CA . PHE A 1 97 ? 46.603 -19.684 -33.214 1.00 43.62 97 PHE A CA 1
ATOM 731 C C . PHE A 1 97 ? 47.815 -18.876 -33.701 1.00 43.62 97 PHE A C 1
ATOM 733 O O . PHE A 1 97 ? 47.917 -17.667 -33.500 1.00 43.62 97 PHE A O 1
ATOM 740 N N . ARG A 1 98 ? 48.775 -19.569 -34.316 1.00 43.41 98 ARG A N 1
ATOM 741 C CA . ARG A 1 98 ? 49.885 -18.970 -35.055 1.00 43.41 98 ARG A CA 1
ATOM 742 C C . ARG A 1 98 ? 49.372 -18.465 -36.397 1.00 43.41 98 ARG A C 1
ATOM 744 O O . ARG A 1 98 ? 49.549 -19.137 -37.402 1.00 43.41 98 ARG A O 1
ATOM 751 N N . ASP A 1 99 ? 48.745 -17.293 -36.395 1.00 42.47 99 ASP A N 1
ATOM 752 C CA . ASP A 1 99 ? 49.123 -16.256 -37.356 1.00 42.47 99 ASP A CA 1
ATOM 753 C C . ASP A 1 99 ? 48.585 -14.877 -36.948 1.00 42.47 99 ASP A C 1
ATOM 755 O O . ASP A 1 99 ? 47.385 -14.678 -36.737 1.00 42.47 99 ASP A O 1
ATOM 759 N N . GLY A 1 100 ? 49.499 -13.913 -36.837 1.00 54.75 100 GLY A N 1
ATOM 760 C CA . GLY A 1 100 ? 49.231 -12.522 -36.480 1.00 54.75 100 GLY A CA 1
ATOM 761 C C . GLY A 1 100 ? 48.592 -11.766 -37.639 1.00 54.75 100 GLY A C 1
ATOM 762 O O . GLY A 1 100 ? 49.253 -11.008 -38.341 1.00 54.75 100 GLY A O 1
ATOM 763 N N . THR A 1 101 ? 47.297 -11.974 -37.846 1.00 58.97 101 THR A N 1
ATOM 764 C CA . THR A 1 101 ? 46.528 -11.316 -38.904 1.00 58.97 101 THR A CA 1
ATOM 765 C C . THR A 1 101 ? 45.528 -10.344 -38.289 1.00 58.97 101 THR A C 1
ATOM 767 O O . THR A 1 101 ? 44.886 -10.653 -37.286 1.00 58.97 101 THR A O 1
ATOM 770 N N . ALA A 1 102 ? 45.366 -9.169 -38.907 1.00 58.47 102 ALA A N 1
ATOM 771 C CA . ALA A 1 102 ? 44.425 -8.108 -38.515 1.00 58.47 102 ALA A CA 1
ATOM 772 C C . ALA A 1 102 ? 42.996 -8.608 -38.198 1.00 58.47 102 ALA A C 1
ATOM 774 O O . ALA A 1 102 ? 42.234 -7.952 -37.498 1.00 58.47 102 ALA A O 1
ATOM 775 N N . VAL A 1 103 ? 42.637 -9.799 -38.682 1.00 53.28 103 VAL A N 1
ATOM 776 C CA . VAL A 1 103 ? 41.388 -10.504 -38.388 1.00 53.28 103 VAL A CA 1
ATOM 777 C C . VAL A 1 103 ? 41.250 -10.872 -36.902 1.00 53.28 103 VAL A C 1
ATOM 779 O O . VAL A 1 103 ? 40.172 -10.686 -36.349 1.00 53.28 103 VAL A O 1
ATOM 782 N N . MET A 1 104 ? 42.306 -11.334 -36.220 1.00 54.81 104 MET A N 1
ATOM 783 C CA . MET A 1 104 ? 42.243 -11.680 -34.786 1.00 54.81 104 MET A CA 1
ATOM 784 C C . MET A 1 104 ? 42.102 -10.426 -33.908 1.00 54.81 104 MET A C 1
ATOM 786 O O . MET A 1 104 ? 41.350 -10.402 -32.930 1.00 54.81 104 MET A O 1
ATOM 790 N N . GLU A 1 105 ? 42.774 -9.343 -34.301 1.00 65.81 105 GLU A N 1
ATOM 791 C CA . GLU A 1 105 ? 42.623 -8.027 -33.676 1.00 65.81 105 GLU A CA 1
ATOM 792 C C . GLU A 1 105 ? 41.196 -7.483 -33.865 1.00 65.81 105 GLU A C 1
ATOM 794 O O . GLU A 1 105 ? 40.569 -7.030 -32.911 1.00 65.81 105 GLU A O 1
ATOM 799 N N . LEU A 1 106 ? 40.620 -7.622 -35.063 1.00 64.56 106 LEU A N 1
ATOM 800 C CA . LEU A 1 106 ? 39.228 -7.248 -35.325 1.00 64.56 106 LEU A CA 1
ATOM 801 C C . LEU A 1 106 ? 38.222 -8.101 -34.539 1.00 64.56 106 LEU A C 1
ATOM 803 O O . LEU A 1 106 ? 37.265 -7.552 -33.997 1.00 64.56 106 LEU A O 1
ATOM 807 N N . VAL A 1 107 ? 38.425 -9.419 -34.438 1.00 66.06 107 VAL A N 1
ATOM 808 C CA . VAL A 1 107 ? 37.532 -10.320 -33.685 1.00 66.06 107 VAL A CA 1
ATOM 809 C C . VAL A 1 107 ? 37.587 -10.030 -32.185 1.00 66.06 107 VAL A C 1
ATOM 811 O O . VAL A 1 107 ? 36.542 -9.955 -31.542 1.00 66.06 107 VAL A O 1
ATOM 814 N N . SER A 1 108 ? 38.779 -9.819 -31.624 1.00 65.00 108 SER A N 1
ATOM 815 C CA . SER A 1 108 ? 38.936 -9.442 -30.212 1.00 65.00 108 SER A CA 1
ATOM 816 C C . SER A 1 108 ? 38.338 -8.064 -29.911 1.00 65.00 108 SER A C 1
ATOM 818 O O . SER A 1 108 ? 37.636 -7.910 -28.909 1.00 65.00 108 SER A O 1
ATOM 820 N N . LYS A 1 109 ? 38.518 -7.087 -30.810 1.00 73.56 109 LYS A N 1
ATOM 821 C CA . LYS A 1 109 ? 37.879 -5.770 -30.708 1.00 73.56 109 LYS A CA 1
ATOM 822 C C . LYS A 1 109 ? 36.354 -5.873 -30.773 1.00 73.56 109 LYS A C 1
ATOM 824 O O . LYS A 1 109 ? 35.676 -5.309 -29.920 1.00 73.56 109 LYS A O 1
ATOM 829 N N . LEU A 1 110 ? 35.812 -6.652 -31.709 1.00 69.12 110 LEU A N 1
ATOM 830 C CA . LEU A 1 110 ? 34.370 -6.884 -31.824 1.00 69.12 110 LEU A CA 1
ATOM 831 C C . LEU A 1 110 ? 33.810 -7.613 -30.594 1.00 69.12 110 LEU A C 1
ATOM 833 O O . LEU A 1 110 ? 32.733 -7.270 -30.114 1.00 69.12 110 LEU A O 1
ATOM 837 N N . ALA A 1 111 ? 34.532 -8.593 -30.047 1.00 67.44 111 ALA A N 1
ATOM 838 C CA . ALA A 1 111 ? 34.141 -9.274 -28.815 1.00 67.44 111 ALA A CA 1
ATOM 839 C C . ALA A 1 111 ? 34.092 -8.302 -27.622 1.00 67.44 111 ALA A C 1
ATOM 841 O O . ALA A 1 111 ? 33.135 -8.336 -26.845 1.00 67.44 111 ALA A O 1
ATOM 842 N N . ALA A 1 112 ? 35.069 -7.396 -27.511 1.00 72.69 112 ALA A N 1
ATOM 843 C CA . ALA A 1 112 ? 35.088 -6.349 -26.492 1.00 72.69 112 ALA A CA 1
ATOM 844 C C . ALA A 1 112 ? 33.945 -5.332 -26.677 1.00 72.69 112 ALA A C 1
ATOM 846 O O . ALA A 1 112 ? 33.285 -4.955 -25.703 1.00 72.69 112 ALA A O 1
ATOM 847 N N . GLU A 1 113 ? 33.656 -4.925 -27.915 1.00 73.12 113 GLU A N 1
ATOM 848 C CA . GLU A 1 113 ? 32.522 -4.054 -28.246 1.00 73.12 113 GLU A CA 1
ATOM 849 C C . GLU A 1 113 ? 31.180 -4.733 -27.928 1.00 73.12 113 GLU A C 1
ATOM 851 O O . GLU A 1 113 ? 30.322 -4.125 -27.290 1.00 73.12 113 GLU A O 1
ATOM 856 N N . LEU A 1 114 ? 31.010 -6.017 -28.260 1.00 72.88 114 LEU A N 1
ATOM 857 C CA . LEU A 1 114 ? 29.814 -6.797 -27.921 1.00 72.88 114 LEU A CA 1
ATOM 858 C C . LEU A 1 114 ? 29.648 -6.984 -26.410 1.00 72.88 114 LEU A C 1
ATOM 860 O O . LEU A 1 114 ? 28.530 -6.907 -25.896 1.00 72.88 114 LEU A O 1
ATOM 864 N N . GLN A 1 115 ? 30.736 -7.213 -25.675 1.00 71.62 115 GLN A N 1
ATOM 865 C CA . GLN A 1 115 ? 30.702 -7.279 -24.214 1.00 71.62 115 GLN A CA 1
ATOM 866 C C . GLN A 1 115 ? 30.302 -5.930 -23.609 1.00 71.62 115 GLN A C 1
ATOM 868 O O . GLN A 1 115 ? 29.499 -5.883 -22.675 1.00 71.62 115 GLN A O 1
ATOM 873 N N . THR A 1 116 ? 30.821 -4.837 -24.167 1.00 78.31 116 THR A N 1
ATOM 874 C CA . THR A 1 116 ? 30.456 -3.473 -23.777 1.00 78.31 116 THR A CA 1
ATOM 875 C C . THR A 1 116 ? 28.976 -3.221 -24.051 1.00 78.31 116 THR A C 1
ATOM 877 O O . THR A 1 116 ? 28.251 -2.828 -23.143 1.00 78.31 116 THR A O 1
ATOM 880 N N . TYR A 1 117 ? 28.485 -3.566 -25.242 1.00 76.50 117 TYR A N 1
ATOM 881 C CA . TYR A 1 117 ? 27.070 -3.468 -25.597 1.00 76.50 117 TYR A CA 1
ATOM 882 C C . TYR A 1 117 ? 26.167 -4.273 -24.650 1.00 76.50 117 TYR A C 1
ATOM 884 O O . TYR A 1 117 ? 25.157 -3.754 -24.181 1.00 76.50 117 TYR A O 1
ATOM 892 N N . ARG A 1 118 ? 26.543 -5.512 -24.300 1.00 74.19 118 ARG A N 1
ATOM 893 C CA . ARG A 1 118 ? 25.798 -6.331 -23.325 1.00 74.19 118 ARG A CA 1
ATOM 894 C C . ARG A 1 118 ? 25.722 -5.662 -21.953 1.00 74.19 118 ARG A C 1
ATOM 896 O O . ARG A 1 118 ? 24.645 -5.624 -21.368 1.00 74.19 118 ARG A O 1
ATOM 903 N N . ARG A 1 119 ? 26.833 -5.100 -21.464 1.00 79.56 119 ARG A N 1
ATOM 904 C CA . ARG A 1 119 ? 26.860 -4.353 -20.196 1.00 79.56 119 ARG A CA 1
ATOM 905 C C . ARG A 1 119 ? 25.990 -3.099 -20.256 1.00 79.56 119 ARG A C 1
ATOM 907 O O . ARG A 1 119 ? 25.232 -2.861 -19.325 1.00 79.56 119 ARG A O 1
ATOM 914 N N . LEU A 1 120 ? 26.055 -2.329 -21.347 1.00 80.94 120 LEU A N 1
ATOM 915 C CA . LEU A 1 120 ? 25.194 -1.156 -21.534 1.00 80.94 120 LEU A CA 1
ATOM 916 C C . LEU A 1 120 ? 23.717 -1.545 -21.575 1.00 80.94 120 LEU A C 1
ATOM 918 O O . LEU A 1 120 ? 22.893 -0.856 -20.986 1.00 80.94 120 LEU A O 1
ATOM 922 N N . ARG A 1 121 ? 23.376 -2.650 -22.242 1.00 82.38 121 ARG A N 1
ATOM 923 C CA . ARG A 1 121 ? 22.004 -3.155 -22.289 1.00 82.38 121 ARG A CA 1
ATOM 924 C C . ARG A 1 121 ? 21.500 -3.554 -20.901 1.00 82.38 121 ARG A C 1
ATOM 926 O O . ARG A 1 121 ? 20.421 -3.118 -20.529 1.00 82.38 121 ARG A O 1
ATOM 933 N N . GLN A 1 122 ? 22.293 -4.297 -20.129 1.00 79.81 122 GLN A N 1
ATOM 934 C CA . GLN A 1 122 ? 21.952 -4.653 -18.745 1.00 79.81 122 GLN A CA 1
ATOM 935 C C . GLN A 1 122 ? 21.805 -3.414 -17.852 1.00 79.81 122 GLN A C 1
ATOM 937 O O . GLN A 1 122 ? 20.873 -3.330 -17.061 1.00 79.81 122 GLN A O 1
ATOM 942 N N . ALA A 1 123 ? 22.697 -2.429 -17.997 1.00 82.62 123 ALA A N 1
ATOM 943 C CA . ALA A 1 123 ? 22.600 -1.168 -17.267 1.00 82.62 123 ALA A CA 1
ATOM 944 C C . ALA A 1 123 ? 21.339 -0.382 -17.651 1.00 82.62 123 ALA A C 1
ATOM 946 O O . ALA A 1 123 ? 20.688 0.186 -16.781 1.00 82.62 123 ALA A O 1
ATOM 947 N N . LYS A 1 124 ? 20.972 -0.372 -18.938 1.00 86.00 124 LYS A N 1
ATOM 948 C CA . LYS A 1 124 ? 19.730 0.241 -19.409 1.00 86.00 124 LYS A CA 1
ATOM 949 C C . LYS A 1 124 ? 18.509 -0.456 -18.806 1.00 86.00 124 LYS A C 1
ATOM 951 O O . LYS A 1 124 ? 17.664 0.229 -18.254 1.00 86.00 124 LYS A O 1
ATOM 956 N N . GLU A 1 125 ? 18.445 -1.784 -18.880 1.00 84.25 125 GLU A N 1
ATOM 957 C CA . GLU A 1 125 ? 17.347 -2.578 -18.309 1.00 84.25 125 GLU A CA 1
ATOM 958 C C . GLU A 1 125 ? 17.200 -2.300 -16.800 1.00 84.25 125 GLU A C 1
ATOM 960 O O . GLU A 1 125 ? 16.104 -1.995 -16.341 1.00 84.25 125 GLU A O 1
ATOM 965 N N . TYR A 1 126 ? 18.311 -2.259 -16.056 1.00 87.00 126 TYR A N 1
ATOM 966 C CA . TYR A 1 126 ? 18.319 -1.878 -14.639 1.00 87.00 126 TYR A CA 1
ATOM 967 C C . TYR A 1 126 ? 17.781 -0.457 -14.393 1.00 87.00 126 TYR A C 1
ATOM 969 O O . TYR A 1 126 ? 17.000 -0.236 -13.470 1.00 87.00 126 TYR A O 1
ATOM 977 N N . ILE A 1 127 ? 18.211 0.525 -15.193 1.00 88.12 127 ILE A N 1
ATOM 978 C CA . ILE A 1 127 ? 17.761 1.919 -15.059 1.00 88.12 127 ILE A CA 1
ATOM 979 C C . ILE A 1 127 ? 16.271 2.040 -15.391 1.00 88.12 127 ILE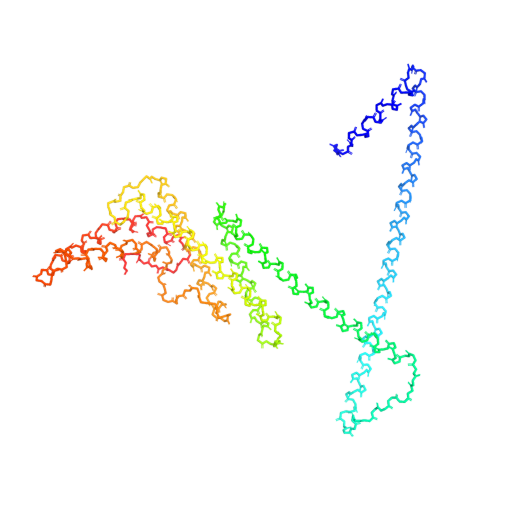 A C 1
ATOM 981 O O . ILE A 1 127 ? 15.557 2.751 -14.689 1.00 88.12 127 ILE A O 1
ATOM 985 N N . ASP A 1 128 ? 15.796 1.347 -16.425 1.00 89.19 128 ASP A N 1
ATOM 986 C CA . ASP A 1 128 ? 14.386 1.352 -16.816 1.00 89.19 128 ASP A CA 1
ATOM 987 C C . ASP A 1 128 ? 13.504 0.796 -15.679 1.00 89.19 128 ASP A C 1
ATOM 989 O O . ASP A 1 128 ? 12.483 1.400 -15.342 1.00 89.19 128 ASP A O 1
ATOM 993 N N . GLU A 1 129 ? 13.934 -0.287 -15.022 1.00 89.75 129 GLU A N 1
ATOM 994 C CA . GLU A 1 129 ? 13.250 -0.859 -13.852 1.00 89.75 129 GLU A CA 1
ATOM 995 C C . GLU A 1 129 ? 13.300 0.069 -12.634 1.00 89.75 129 GLU A C 1
ATOM 997 O O . GLU A 1 129 ? 12.291 0.273 -11.959 1.00 89.75 129 GLU A O 1
ATOM 1002 N N . PHE A 1 130 ? 14.449 0.697 -12.378 1.00 90.12 130 PHE A N 1
ATOM 1003 C CA . PHE A 1 130 ? 14.582 1.692 -11.316 1.00 90.12 130 PHE A CA 1
ATOM 1004 C C . PHE A 1 130 ? 13.627 2.877 -11.524 1.00 90.12 130 PHE A C 1
ATOM 1006 O O . PHE A 1 130 ? 12.938 3.291 -10.593 1.00 90.12 130 PHE A O 1
ATOM 1013 N N . ILE A 1 131 ? 13.523 3.384 -12.755 1.00 91.56 131 ILE A N 1
ATOM 1014 C CA . ILE A 1 131 ? 12.591 4.461 -13.116 1.00 91.56 131 ILE A CA 1
ATOM 1015 C C . ILE A 1 131 ? 11.136 4.028 -12.898 1.00 91.56 131 ILE A C 1
ATOM 1017 O O . ILE A 1 131 ? 10.310 4.844 -12.490 1.00 91.56 131 ILE A O 1
ATOM 1021 N N . GLU A 1 132 ? 10.791 2.772 -13.182 1.00 93.44 132 GLU A N 1
ATOM 1022 C CA . GLU A 1 132 ? 9.446 2.247 -12.934 1.00 93.44 132 GLU A CA 1
ATOM 1023 C C . GLU A 1 132 ? 9.105 2.252 -11.437 1.00 93.44 132 GLU A C 1
ATOM 1025 O O . GLU A 1 132 ? 8.033 2.721 -11.050 1.00 93.44 132 GLU A O 1
ATOM 1030 N N . ILE A 1 133 ? 10.041 1.823 -10.587 1.00 93.38 133 ILE A N 1
ATOM 1031 C CA . ILE A 1 133 ? 9.873 1.830 -9.126 1.00 93.38 133 ILE A CA 1
ATOM 1032 C C . ILE A 1 133 ? 9.747 3.263 -8.598 1.00 93.38 133 ILE A C 1
ATOM 1034 O O . ILE A 1 133 ? 8.850 3.541 -7.800 1.00 93.38 133 ILE A O 1
ATOM 1038 N N . GLU A 1 134 ? 10.588 4.184 -9.076 1.00 93.12 134 GLU A N 1
ATOM 1039 C CA . GLU A 1 134 ? 10.523 5.607 -8.719 1.00 93.12 134 GLU A CA 1
ATOM 1040 C C . GLU A 1 134 ? 9.176 6.229 -9.085 1.00 93.12 134 GLU A C 1
ATOM 1042 O O . GLU A 1 134 ? 8.575 6.927 -8.273 1.00 93.12 134 GLU A O 1
ATOM 1047 N N . LYS A 1 135 ? 8.637 5.923 -10.270 1.00 94.38 135 LYS A N 1
ATOM 1048 C CA . LYS A 1 135 ? 7.304 6.398 -10.671 1.00 94.38 135 LYS A CA 1
ATOM 1049 C C . LYS A 1 135 ? 6.216 5.907 -9.725 1.00 94.38 135 LYS A C 1
ATOM 1051 O O . LYS A 1 135 ? 5.314 6.671 -9.388 1.00 94.38 135 LYS A O 1
ATOM 1056 N N . VAL A 1 136 ? 6.287 4.649 -9.287 1.00 93.75 136 VAL A N 1
ATOM 1057 C CA . VAL A 1 136 ? 5.328 4.092 -8.322 1.00 93.75 136 VAL A CA 1
ATOM 1058 C C . VAL A 1 136 ? 5.470 4.769 -6.956 1.00 93.75 136 VAL A C 1
ATOM 1060 O O . VAL A 1 136 ? 4.460 5.128 -6.343 1.00 93.75 136 VAL A O 1
ATOM 1063 N N . ALA A 1 137 ? 6.700 4.992 -6.490 1.00 92.38 137 ALA A N 1
ATOM 1064 C CA . ALA A 1 137 ? 6.972 5.701 -5.241 1.00 92.38 137 ALA A CA 1
ATOM 1065 C C . ALA A 1 137 ? 6.467 7.154 -5.287 1.00 92.38 137 ALA A C 1
ATOM 1067 O O . ALA A 1 137 ? 5.791 7.611 -4.361 1.00 92.38 137 ALA A O 1
ATOM 1068 N N . GLU A 1 138 ? 6.721 7.859 -6.388 1.00 92.56 138 GLU A N 1
ATOM 1069 C CA . GLU A 1 138 ? 6.246 9.220 -6.615 1.00 92.56 138 GLU A CA 1
ATOM 1070 C C . GLU A 1 138 ? 4.715 9.272 -6.689 1.00 92.56 138 GLU A C 1
ATOM 1072 O O . GLU A 1 138 ? 4.092 10.107 -6.030 1.00 92.56 138 GLU A O 1
ATOM 1077 N N . GLN A 1 139 ? 4.082 8.346 -7.416 1.00 91.56 139 GLN A N 1
ATOM 1078 C CA . GLN A 1 139 ? 2.625 8.248 -7.479 1.00 91.56 139 GLN A CA 1
ATOM 1079 C C . GLN A 1 139 ? 2.019 8.040 -6.084 1.00 91.56 139 GLN A C 1
ATOM 1081 O O . GLN A 1 139 ? 1.009 8.673 -5.757 1.00 91.56 139 GLN A O 1
ATOM 1086 N N . ALA A 1 140 ? 2.625 7.186 -5.253 1.00 91.62 140 ALA A N 1
ATOM 1087 C CA . ALA A 1 140 ? 2.192 6.981 -3.874 1.00 91.62 140 ALA A CA 1
ATOM 1088 C C . ALA A 1 140 ? 2.322 8.268 -3.044 1.00 91.62 140 ALA A C 1
ATOM 1090 O O . ALA A 1 140 ? 1.374 8.645 -2.354 1.00 91.62 140 ALA A O 1
ATOM 1091 N N . ALA A 1 141 ? 3.455 8.969 -3.154 1.00 90.06 141 ALA A N 1
ATOM 1092 C CA . ALA A 1 141 ? 3.704 10.227 -2.453 1.00 90.06 141 ALA A CA 1
ATOM 1093 C C . ALA A 1 141 ? 2.702 11.324 -2.853 1.00 90.06 141 ALA A C 1
ATOM 1095 O O . ALA A 1 141 ? 2.084 11.947 -1.993 1.00 90.06 141 ALA A O 1
ATOM 1096 N N . GLN A 1 142 ? 2.472 11.516 -4.155 1.00 90.69 142 GLN A N 1
ATOM 1097 C CA . GLN A 1 142 ? 1.540 12.521 -4.671 1.00 90.69 142 GLN A CA 1
ATOM 1098 C C . GLN A 1 142 ? 0.073 12.206 -4.341 1.00 90.69 142 GLN A C 1
ATOM 1100 O O . GLN A 1 142 ? -0.738 13.120 -4.166 1.00 90.69 142 GLN A O 1
ATOM 1105 N N . SER A 1 143 ? -0.282 10.920 -4.274 1.00 89.56 143 SER A N 1
ATOM 1106 C CA . SER A 1 143 ? -1.652 10.482 -3.990 1.00 89.56 143 SER A CA 1
ATOM 1107 C C . SER A 1 143 ? -2.001 10.541 -2.505 1.00 89.56 143 SER A C 1
ATOM 1109 O O . SER A 1 143 ? -3.184 10.574 -2.177 1.00 89.56 143 SER A O 1
ATOM 1111 N N . MET A 1 144 ? -1.008 10.599 -1.612 1.00 83.81 144 MET A N 1
ATOM 1112 C CA . MET A 1 144 ? -1.209 10.503 -0.163 1.00 83.81 144 MET A CA 1
ATOM 1113 C C . MET A 1 144 ? -2.128 11.583 0.408 1.00 83.81 144 MET A C 1
ATOM 1115 O O . MET A 1 144 ? -2.934 11.301 1.289 1.00 83.81 144 MET A O 1
ATOM 1119 N N . GLU A 1 145 ? -2.059 12.796 -0.139 1.00 74.69 145 GLU A N 1
ATOM 1120 C CA . GLU A 1 145 ? -2.913 13.916 0.272 1.00 74.69 145 GLU A CA 1
ATOM 1121 C C . GLU A 1 145 ? -4.192 14.044 -0.569 1.00 74.69 145 GLU A C 1
ATOM 1123 O O . GLU A 1 145 ? -5.171 14.643 -0.128 1.00 74.69 145 GLU A O 1
ATOM 1128 N N . LYS A 1 146 ? -4.191 13.514 -1.798 1.00 78.69 146 LYS A N 1
ATOM 1129 C CA . LYS A 1 146 ? -5.192 13.852 -2.826 1.00 78.69 146 LYS A CA 1
ATOM 1130 C C . LYS A 1 146 ? -6.191 12.740 -3.115 1.00 78.69 146 LYS A C 1
ATOM 1132 O O . LYS A 1 146 ? -7.326 13.033 -3.483 1.00 78.69 146 LYS A O 1
ATOM 1137 N N . SER A 1 147 ? -5.772 11.478 -3.031 1.00 85.31 147 SER A N 1
ATOM 1138 C CA . SER A 1 147 ? -6.593 10.344 -3.453 1.00 85.31 147 SER A CA 1
ATOM 1139 C C . SER A 1 147 ? -6.216 9.056 -2.713 1.00 85.31 147 SER A C 1
ATOM 1141 O O . SER A 1 147 ? -5.186 8.452 -3.032 1.00 85.31 147 SER A O 1
ATOM 1143 N N . PRO A 1 148 ? -7.069 8.556 -1.795 1.00 83.25 148 PRO A N 1
ATOM 1144 C CA . PRO A 1 148 ? -6.824 7.282 -1.114 1.00 83.25 148 PRO A CA 1
ATOM 1145 C C . PRO A 1 148 ? -6.714 6.115 -2.107 1.00 83.25 148 PRO A C 1
ATOM 1147 O O . PRO A 1 148 ? -5.855 5.247 -1.962 1.00 83.25 148 PRO A O 1
ATOM 1150 N N . GLN A 1 149 ? -7.502 6.142 -3.187 1.00 87.38 149 GLN A N 1
ATOM 1151 C CA . GLN A 1 149 ? -7.459 5.113 -4.227 1.00 87.38 149 GLN A CA 1
ATOM 1152 C C . GLN A 1 149 ? -6.129 5.107 -4.994 1.00 87.38 149 GLN A C 1
ATOM 1154 O O . GLN A 1 149 ? -5.641 4.046 -5.380 1.00 87.38 149 GLN A O 1
ATOM 1159 N N . GLY A 1 150 ? -5.521 6.282 -5.192 1.00 89.50 150 GLY A N 1
ATOM 1160 C CA . GLY A 1 150 ? -4.216 6.400 -5.844 1.00 89.50 150 GLY A CA 1
ATOM 1161 C C . GLY A 1 150 ? -3.103 5.733 -5.035 1.00 89.50 150 GLY A C 1
ATOM 1162 O O . GLY A 1 150 ? -2.268 5.035 -5.609 1.00 89.50 150 GLY A O 1
ATOM 1163 N N . VAL A 1 151 ? -3.143 5.868 -3.705 1.00 92.75 151 VAL A N 1
ATOM 1164 C CA . VAL A 1 151 ? -2.198 5.210 -2.787 1.00 92.75 151 VAL A CA 1
ATOM 1165 C C . VAL A 1 151 ? -2.353 3.690 -2.830 1.00 92.75 151 VAL A C 1
ATOM 1167 O O . VAL A 1 151 ? -1.357 2.984 -2.965 1.00 92.75 151 VAL A O 1
ATOM 1170 N N . LEU A 1 152 ? -3.588 3.176 -2.774 1.00 93.12 152 LEU A N 1
ATOM 1171 C CA . LEU A 1 152 ? -3.851 1.731 -2.858 1.00 93.12 152 LEU A CA 1
ATOM 1172 C C . LEU A 1 152 ? -3.397 1.141 -4.200 1.00 93.12 152 LEU A C 1
ATOM 1174 O O . LEU A 1 152 ? -2.824 0.051 -4.242 1.00 93.12 152 LEU A O 1
ATOM 1178 N N . SER A 1 153 ? -3.608 1.878 -5.295 1.00 93.62 153 SER A N 1
ATOM 1179 C CA . SER A 1 153 ? -3.137 1.481 -6.622 1.00 93.62 153 SER A CA 1
ATOM 1180 C C . SER A 1 153 ? -1.612 1.446 -6.698 1.00 93.62 153 SER A C 1
ATOM 1182 O O . SER A 1 153 ? -1.064 0.492 -7.244 1.00 93.62 153 SER A O 1
ATOM 1184 N N . ALA A 1 154 ? -0.924 2.452 -6.152 1.00 93.88 154 ALA A N 1
ATOM 1185 C CA . ALA A 1 154 ? 0.536 2.493 -6.136 1.00 93.88 154 ALA A CA 1
ATOM 1186 C C . ALA A 1 154 ? 1.124 1.377 -5.255 1.00 93.88 154 ALA A C 1
ATOM 1188 O O . ALA A 1 154 ? 2.101 0.738 -5.633 1.00 93.88 154 ALA A O 1
ATOM 1189 N N . TYR A 1 155 ? 0.490 1.077 -4.119 1.00 95.38 155 TYR A N 1
ATOM 1190 C CA . TYR A 1 155 ? 0.875 -0.049 -3.269 1.00 95.38 155 TYR A CA 1
ATOM 1191 C C . TYR A 1 155 ? 0.689 -1.406 -3.969 1.00 95.38 155 TYR A C 1
ATOM 1193 O O . TYR A 1 155 ? 1.573 -2.256 -3.938 1.00 95.38 155 TYR A O 1
ATOM 1201 N N . SER A 1 156 ? -0.428 -1.596 -4.672 1.00 94.75 156 SER A N 1
ATOM 1202 C CA . SER A 1 156 ? -0.658 -2.819 -5.454 1.00 94.75 156 SER A CA 1
ATOM 1203 C C . SER A 1 156 ? 0.368 -2.967 -6.586 1.00 94.75 156 SER A C 1
ATOM 1205 O O . SER A 1 156 ? 0.878 -4.061 -6.827 1.00 94.75 156 SER A O 1
ATOM 1207 N N . ALA A 1 157 ? 0.721 -1.861 -7.251 1.00 94.88 157 ALA A N 1
ATOM 1208 C CA . ALA A 1 157 ? 1.747 -1.845 -8.291 1.00 94.88 157 ALA A CA 1
ATOM 1209 C C . ALA A 1 157 ? 3.144 -2.179 -7.738 1.00 94.88 157 ALA A C 1
ATOM 1211 O O . ALA A 1 157 ? 3.873 -2.954 -8.355 1.00 94.88 157 ALA A O 1
ATOM 1212 N N . SER A 1 158 ? 3.512 -1.667 -6.557 1.00 94.44 158 SER A N 1
ATOM 1213 C CA . SER A 1 158 ? 4.809 -1.981 -5.943 1.00 94.44 158 SER A CA 1
ATOM 1214 C C . SER A 1 158 ? 4.910 -3.448 -5.513 1.00 94.44 158 SER A C 1
ATOM 1216 O O . SER A 1 158 ? 5.965 -4.058 -5.687 1.00 94.44 158 SER A O 1
ATOM 1218 N N . ILE A 1 159 ? 3.813 -4.057 -5.050 1.00 94.50 159 ILE A N 1
ATOM 1219 C CA . ILE A 1 159 ? 3.741 -5.508 -4.806 1.00 94.50 159 ILE A CA 1
ATOM 1220 C C . ILE A 1 159 ? 3.915 -6.300 -6.108 1.00 94.50 159 ILE A C 1
ATOM 1222 O O . ILE A 1 159 ? 4.629 -7.303 -6.121 1.00 94.50 159 ILE A O 1
ATOM 1226 N N . ALA A 1 160 ? 3.292 -5.871 -7.209 1.00 93.38 160 ALA A N 1
ATOM 1227 C CA . ALA A 1 160 ? 3.442 -6.544 -8.499 1.00 93.38 160 ALA A CA 1
ATOM 1228 C C . ALA A 1 160 ? 4.903 -6.518 -8.988 1.00 93.38 160 ALA A C 1
ATOM 1230 O O . ALA A 1 160 ? 5.426 -7.547 -9.422 1.00 93.38 160 ALA A O 1
ATOM 1231 N N . LEU A 1 161 ? 5.590 -5.378 -8.836 1.00 92.12 161 LEU A N 1
ATOM 1232 C CA . LEU A 1 161 ? 7.027 -5.260 -9.108 1.00 92.12 161 LEU A CA 1
ATOM 1233 C C . LEU A 1 161 ? 7.852 -6.174 -8.197 1.00 92.12 161 LEU A C 1
ATOM 1235 O O . LEU A 1 161 ? 8.736 -6.887 -8.669 1.00 92.12 161 LEU A O 1
ATOM 1239 N N . LEU A 1 162 ? 7.527 -6.226 -6.904 1.00 92.38 162 LEU A N 1
ATOM 1240 C CA . LEU A 1 162 ? 8.186 -7.134 -5.969 1.00 92.38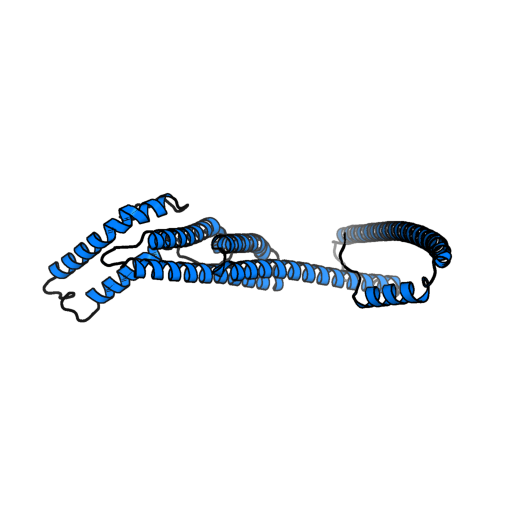 162 LEU A CA 1
ATOM 1241 C C . LEU A 1 162 ? 8.029 -8.599 -6.401 1.00 92.38 162 LEU A C 1
ATOM 1243 O O . LEU A 1 162 ? 9.011 -9.342 -6.403 1.00 92.38 162 LEU A O 1
ATOM 1247 N N . SER A 1 163 ? 6.831 -9.009 -6.824 1.00 91.31 163 SER A N 1
ATOM 1248 C CA . SER A 1 163 ? 6.571 -10.366 -7.317 1.00 91.31 163 SER A CA 1
ATOM 1249 C C . SER A 1 163 ? 7.392 -10.704 -8.563 1.00 91.31 163 SER A C 1
ATOM 1251 O O . SER A 1 163 ? 7.907 -11.819 -8.664 1.00 91.31 163 SER A O 1
ATOM 1253 N N . LYS A 1 164 ? 7.527 -9.753 -9.497 1.00 88.94 164 LYS A N 1
ATOM 1254 C CA . LYS A 1 164 ? 8.337 -9.908 -10.714 1.00 88.94 164 LYS A CA 1
ATOM 1255 C C . LYS A 1 164 ? 9.803 -10.182 -10.357 1.00 88.94 164 LYS A C 1
ATOM 1257 O O . LYS A 1 164 ? 10.369 -11.169 -10.807 1.00 88.94 164 LYS A O 1
ATOM 1262 N N . HIS A 1 165 ? 10.385 -9.369 -9.475 1.00 84.50 165 HIS A N 1
ATOM 1263 C CA . HIS A 1 165 ? 11.815 -9.436 -9.151 1.00 84.50 165 HIS A CA 1
ATOM 1264 C C . HIS A 1 165 ? 12.199 -10.513 -8.131 1.00 84.50 165 HIS A C 1
ATOM 1266 O O . HIS A 1 165 ? 13.353 -10.941 -8.091 1.00 84.50 165 HIS A O 1
ATOM 1272 N N . SER A 1 166 ? 11.247 -10.992 -7.328 1.00 80.81 166 SER A N 1
ATOM 1273 C CA . SER A 1 166 ? 11.515 -12.051 -6.344 1.00 80.81 166 SER A CA 1
ATOM 1274 C C . SER A 1 166 ? 11.758 -13.414 -6.991 1.00 80.81 166 SER A C 1
ATOM 1276 O O . SER A 1 166 ? 12.470 -14.231 -6.421 1.00 80.81 166 SER A O 1
ATOM 1278 N N . SER A 1 167 ? 11.220 -13.648 -8.192 1.00 70.38 167 SER A N 1
ATOM 1279 C CA . SER A 1 167 ? 11.418 -14.909 -8.924 1.00 70.38 167 SER A CA 1
ATOM 1280 C C . SER A 1 167 ? 12.791 -14.984 -9.615 1.00 70.38 167 SER A C 1
ATOM 1282 O O . SER A 1 167 ? 13.353 -16.066 -9.762 1.00 70.38 167 SER A O 1
ATOM 1284 N N . ASP A 1 168 ? 13.361 -13.836 -9.999 1.00 62.78 168 ASP A N 1
ATOM 1285 C CA . ASP A 1 168 ? 14.596 -13.760 -10.799 1.00 62.78 168 ASP A CA 1
ATOM 1286 C C . ASP A 1 168 ? 15.882 -13.720 -9.951 1.00 62.78 168 ASP A C 1
ATOM 1288 O O . ASP A 1 168 ? 16.972 -14.087 -10.414 1.00 62.78 168 ASP A O 1
ATOM 1292 N N . SER A 1 169 ? 15.775 -13.280 -8.693 1.00 56.22 169 SER A N 1
ATOM 1293 C CA . SER A 1 169 ? 16.924 -13.070 -7.802 1.00 56.22 169 SER A CA 1
ATOM 1294 C C . SER A 1 169 ? 17.549 -14.370 -7.283 1.00 56.22 169 SER A C 1
ATOM 1296 O O . SER A 1 169 ? 18.745 -14.367 -6.983 1.00 56.22 169 SER A O 1
ATOM 1298 N N . GLU A 1 170 ? 16.794 -15.465 -7.169 1.00 52.41 170 GLU A N 1
ATOM 1299 C CA . GLU A 1 170 ? 17.335 -16.757 -6.713 1.00 52.41 170 GLU A CA 1
ATOM 1300 C C . GLU A 1 170 ? 18.219 -17.426 -7.780 1.00 52.41 170 GLU A C 1
ATOM 1302 O O . GLU A 1 170 ? 19.098 -18.222 -7.456 1.00 52.41 170 GLU A O 1
ATOM 1307 N N . ILE A 1 171 ? 18.029 -17.071 -9.055 1.00 50.59 171 ILE A N 1
ATOM 1308 C CA . ILE A 1 171 ? 18.606 -17.796 -10.196 1.00 50.59 171 ILE A CA 1
ATOM 1309 C C . ILE A 1 171 ? 19.931 -17.177 -10.668 1.00 50.59 171 ILE A C 1
ATOM 1311 O O . ILE A 1 171 ? 20.791 -17.878 -11.197 1.00 50.59 171 ILE A O 1
ATOM 1315 N N . THR A 1 172 ? 20.125 -15.866 -10.496 1.00 54.56 172 THR A N 1
ATOM 1316 C CA . THR A 1 172 ? 21.174 -15.132 -11.231 1.00 54.56 172 THR A CA 1
ATOM 1317 C C . THR A 1 172 ? 22.405 -14.735 -10.416 1.00 54.56 172 THR A C 1
ATOM 1319 O O . THR A 1 172 ? 23.415 -14.372 -11.019 1.00 54.56 172 THR A O 1
ATOM 1322 N N . GLY A 1 173 ? 22.373 -14.794 -9.076 1.00 56.69 173 GLY A N 1
ATOM 1323 C CA . GLY A 1 173 ? 23.527 -14.468 -8.213 1.00 56.69 173 GLY A CA 1
ATOM 1324 C C . GLY A 1 173 ? 24.124 -13.063 -8.422 1.00 56.69 173 GLY A C 1
ATOM 1325 O O . GLY A 1 173 ? 25.236 -12.784 -7.976 1.00 56.69 173 GLY A O 1
ATOM 1326 N N . ASN A 1 174 ? 23.415 -12.182 -9.134 1.00 67.44 174 ASN A N 1
ATOM 1327 C CA . ASN A 1 174 ? 23.911 -10.883 -9.563 1.00 67.44 174 ASN A CA 1
ATOM 1328 C C . ASN A 1 174 ? 23.669 -9.834 -8.468 1.00 67.44 174 ASN A C 1
ATOM 1330 O O . ASN A 1 174 ? 22.525 -9.534 -8.128 1.00 67.44 174 ASN A O 1
ATOM 1334 N N . ILE A 1 175 ? 24.748 -9.239 -7.953 1.00 68.94 175 ILE A N 1
ATOM 1335 C CA . ILE A 1 175 ? 24.724 -8.218 -6.891 1.00 68.94 175 ILE A CA 1
ATOM 1336 C C . ILE A 1 175 ? 23.837 -7.021 -7.275 1.00 68.94 175 ILE A C 1
ATOM 1338 O O . ILE A 1 175 ? 23.110 -6.494 -6.436 1.00 68.94 175 ILE A O 1
ATOM 1342 N N . SER A 1 176 ? 23.837 -6.602 -8.546 1.00 70.62 176 SER A N 1
ATOM 1343 C CA . SER A 1 176 ? 22.992 -5.491 -9.004 1.00 70.62 176 SER A CA 1
ATOM 1344 C C . SER A 1 176 ? 21.501 -5.819 -8.885 1.00 70.62 176 SER A C 1
ATOM 1346 O O . SER A 1 176 ? 20.731 -4.980 -8.429 1.00 70.62 176 SER A O 1
ATOM 1348 N N . ALA A 1 177 ? 21.096 -7.049 -9.212 1.00 77.31 177 ALA A N 1
ATOM 1349 C CA . ALA A 1 177 ? 19.705 -7.483 -9.080 1.00 77.31 177 ALA A CA 1
ATOM 1350 C C . ALA A 1 177 ? 19.263 -7.561 -7.606 1.00 77.31 177 ALA A C 1
ATOM 1352 O O . ALA A 1 177 ? 18.126 -7.225 -7.283 1.00 77.31 177 ALA A O 1
ATOM 1353 N N . GLN A 1 178 ? 20.174 -7.933 -6.700 1.00 82.69 178 GLN A N 1
ATOM 1354 C CA . GLN A 1 178 ? 19.905 -7.946 -5.258 1.00 82.69 178 GLN A CA 1
ATOM 1355 C C . GLN A 1 178 ? 19.683 -6.535 -4.698 1.00 82.69 178 GLN A C 1
ATOM 1357 O O . GLN A 1 178 ? 18.744 -6.327 -3.933 1.00 82.69 178 GLN A O 1
ATOM 1362 N N . ASN A 1 179 ? 20.496 -5.557 -5.114 1.00 86.31 179 ASN A N 1
ATOM 1363 C CA . ASN A 1 179 ? 20.332 -4.163 -4.688 1.00 86.31 179 ASN A CA 1
ATOM 1364 C C . ASN A 1 179 ? 18.995 -3.574 -5.156 1.00 86.31 179 ASN A C 1
ATOM 1366 O O . ASN A 1 179 ? 18.330 -2.878 -4.390 1.00 86.31 179 ASN A O 1
ATOM 1370 N N . LEU A 1 180 ? 18.583 -3.879 -6.393 1.00 88.25 180 LEU A N 1
ATOM 1371 C CA . LEU A 1 180 ? 17.279 -3.466 -6.909 1.00 88.25 180 LEU A CA 1
ATOM 1372 C C . LEU A 1 180 ? 16.145 -4.091 -6.099 1.00 88.25 180 LEU A C 1
ATOM 1374 O O . LEU A 1 180 ? 15.226 -3.391 -5.685 1.00 88.25 180 LEU A O 1
ATOM 1378 N N . LEU A 1 181 ? 16.228 -5.396 -5.831 1.00 90.56 181 LEU A N 1
ATOM 1379 C CA . LEU A 1 181 ? 15.221 -6.092 -5.041 1.00 90.56 181 LEU A CA 1
ATOM 1380 C C . LEU A 1 181 ? 15.094 -5.479 -3.641 1.00 90.56 181 LEU A C 1
ATOM 1382 O O . LEU A 1 181 ? 13.982 -5.213 -3.196 1.00 90.56 181 LEU A O 1
ATOM 1386 N N . GLU A 1 182 ? 16.209 -5.208 -2.964 1.00 91.38 182 GLU A N 1
ATOM 1387 C CA . GLU A 1 182 ? 16.196 -4.572 -1.645 1.00 91.38 182 GLU A CA 1
ATOM 1388 C C . GLU A 1 182 ? 15.577 -3.165 -1.693 1.00 91.38 182 GLU A C 1
ATOM 1390 O O . GLU A 1 182 ? 14.774 -2.801 -0.831 1.00 91.38 182 GLU A O 1
ATOM 1395 N N . TYR A 1 183 ? 15.852 -2.404 -2.756 1.00 92.44 183 TYR A N 1
ATOM 1396 C CA . TYR A 1 183 ? 15.215 -1.109 -2.981 1.00 92.44 183 TYR A CA 1
ATOM 1397 C C . TYR A 1 183 ? 13.693 -1.216 -3.164 1.00 92.44 183 TYR A C 1
ATOM 1399 O O . TYR A 1 183 ? 12.936 -0.427 -2.586 1.00 92.44 183 TYR A O 1
ATOM 1407 N N . ILE A 1 184 ? 13.221 -2.222 -3.909 1.00 93.31 184 ILE A N 1
ATOM 1408 C CA . ILE A 1 184 ? 11.786 -2.497 -4.070 1.00 93.31 184 ILE A CA 1
ATOM 1409 C C . ILE A 1 184 ? 11.161 -2.834 -2.714 1.00 93.31 184 ILE A C 1
ATOM 1411 O O . ILE A 1 184 ? 10.129 -2.260 -2.365 1.00 93.31 184 ILE A O 1
ATOM 1415 N N . LYS A 1 185 ? 11.784 -3.712 -1.917 1.00 94.06 185 LYS A N 1
ATOM 1416 C CA . LYS A 1 185 ? 11.284 -4.077 -0.577 1.00 94.06 185 LYS A CA 1
ATOM 1417 C C . LYS A 1 185 ? 11.132 -2.859 0.328 1.00 94.06 185 LYS A C 1
ATOM 1419 O O . LYS A 1 185 ? 10.107 -2.708 1.000 1.00 94.06 185 LYS A O 1
ATOM 1424 N N . HIS A 1 186 ? 12.134 -1.984 0.329 1.00 94.50 186 HIS A N 1
ATOM 1425 C CA . HIS A 1 186 ? 12.106 -0.749 1.103 1.00 94.50 186 HIS A CA 1
ATOM 1426 C C . HIS A 1 186 ? 10.988 0.183 0.618 1.00 94.50 186 HIS A C 1
ATOM 1428 O O . HIS A 1 186 ? 10.221 0.705 1.424 1.00 94.50 186 HIS A O 1
ATOM 1434 N N . THR A 1 187 ? 10.821 0.325 -0.699 1.00 93.94 187 THR A N 1
ATOM 1435 C CA . THR A 1 187 ? 9.739 1.119 -1.300 1.00 93.94 187 THR A CA 1
ATOM 1436 C C . THR A 1 187 ? 8.356 0.586 -0.918 1.00 93.94 187 THR A C 1
ATOM 1438 O O . THR A 1 187 ? 7.511 1.355 -0.460 1.00 93.94 187 THR A O 1
ATOM 1441 N N . VAL A 1 188 ? 8.128 -0.727 -1.022 1.00 95.69 188 VAL A N 1
ATOM 1442 C CA . VAL A 1 188 ? 6.876 -1.385 -0.602 1.00 95.69 188 VAL A CA 1
ATOM 1443 C C . VAL A 1 188 ? 6.588 -1.111 0.876 1.00 95.69 188 VAL A C 1
ATOM 1445 O O . VAL A 1 188 ? 5.482 -0.692 1.224 1.00 95.69 188 VAL A O 1
ATOM 1448 N N . SER A 1 189 ? 7.593 -1.290 1.738 1.00 95.56 189 SER A N 1
ATOM 1449 C CA . SER A 1 189 ? 7.467 -1.078 3.186 1.00 95.56 189 SER A CA 1
ATOM 1450 C C . SER A 1 189 ? 7.168 0.379 3.535 1.00 95.56 189 SER A C 1
ATOM 1452 O O . SER A 1 189 ? 6.334 0.650 4.399 1.00 95.56 189 SER A O 1
ATOM 1454 N N . ASN A 1 190 ? 7.788 1.325 2.830 1.00 95.19 190 ASN A N 1
ATOM 1455 C CA . ASN A 1 190 ? 7.566 2.753 3.037 1.00 95.19 190 ASN A CA 1
ATOM 1456 C C . ASN A 1 190 ? 6.178 3.195 2.593 1.00 95.19 190 ASN A C 1
ATOM 1458 O O . ASN A 1 190 ? 5.498 3.892 3.344 1.00 95.19 190 ASN A O 1
ATOM 1462 N N . ILE A 1 191 ? 5.740 2.781 1.399 1.00 94.81 191 ILE A N 1
ATOM 1463 C CA . ILE A 1 191 ? 4.395 3.096 0.903 1.00 94.81 191 ILE A CA 1
ATOM 1464 C C . ILE A 1 191 ? 3.356 2.575 1.896 1.00 94.81 191 ILE A C 1
ATOM 1466 O O . ILE A 1 191 ? 2.462 3.320 2.293 1.00 94.81 191 ILE A O 1
ATOM 1470 N N . TRP A 1 192 ? 3.511 1.328 2.345 1.00 96.00 192 TRP A N 1
ATOM 1471 C CA . TRP A 1 192 ? 2.601 0.720 3.306 1.00 96.00 192 TRP A CA 1
ATOM 1472 C C . TRP A 1 192 ? 2.592 1.451 4.652 1.00 96.00 192 TRP A C 1
ATOM 1474 O O . TRP A 1 192 ? 1.528 1.840 5.126 1.00 96.00 192 TRP A O 1
ATOM 1484 N N . THR A 1 193 ? 3.765 1.702 5.240 1.00 94.81 193 THR A N 1
ATOM 1485 C CA . THR A 1 193 ? 3.888 2.350 6.558 1.00 94.81 193 THR A CA 1
ATOM 1486 C C . THR A 1 193 ? 3.317 3.764 6.535 1.00 94.81 193 THR A C 1
ATOM 1488 O O . THR A 1 193 ? 2.599 4.167 7.454 1.00 94.81 193 THR A O 1
ATOM 1491 N N . ASN A 1 194 ? 3.587 4.518 5.469 1.00 93.94 194 ASN A N 1
ATOM 1492 C CA . ASN A 1 194 ? 3.065 5.870 5.305 1.00 93.94 194 ASN A CA 1
ATOM 1493 C C . ASN A 1 194 ? 1.545 5.864 5.093 1.00 93.94 194 ASN A C 1
ATOM 1495 O O . ASN A 1 194 ? 0.844 6.685 5.689 1.00 93.94 194 ASN A O 1
ATOM 1499 N N . ALA A 1 195 ? 1.023 4.917 4.306 1.00 93.81 195 ALA A N 1
ATOM 1500 C CA . ALA A 1 195 ? -0.412 4.754 4.090 1.00 93.81 195 ALA A CA 1
ATOM 1501 C C . ALA A 1 195 ? -1.145 4.348 5.380 1.00 93.81 195 ALA A C 1
ATOM 1503 O O . ALA A 1 195 ? -2.143 4.981 5.730 1.00 93.81 195 ALA A O 1
ATOM 1504 N N . GLU A 1 196 ? -0.631 3.353 6.118 1.00 94.50 196 GLU A N 1
ATOM 1505 C CA . GLU A 1 196 ? -1.184 2.930 7.411 1.00 94.50 196 GLU A CA 1
ATOM 1506 C C . GLU A 1 196 ? -1.170 4.106 8.388 1.00 94.50 196 GLU A C 1
ATOM 1508 O O . GLU A 1 196 ? -2.205 4.433 8.960 1.00 94.50 196 GLU A O 1
ATOM 1513 N N . THR A 1 197 ? -0.029 4.781 8.547 1.00 93.19 197 THR A N 1
ATOM 1514 C CA . THR A 1 197 ? 0.125 5.884 9.506 1.00 93.19 197 THR A CA 1
ATOM 1515 C C . THR A 1 197 ? -0.816 7.043 9.188 1.00 93.19 197 THR A C 1
ATOM 1517 O O . THR A 1 197 ? -1.489 7.557 10.082 1.00 93.19 197 THR A O 1
ATOM 1520 N N . THR A 1 198 ? -0.910 7.442 7.919 1.00 92.56 198 THR A N 1
ATOM 1521 C CA . THR A 1 198 ? -1.782 8.545 7.493 1.00 92.56 198 THR A CA 1
ATOM 1522 C C . THR A 1 198 ? -3.251 8.211 7.739 1.00 92.56 198 THR A C 1
ATOM 1524 O O . THR A 1 198 ? -3.966 8.991 8.372 1.00 92.56 198 THR A O 1
ATOM 1527 N N . ALA A 1 199 ? -3.696 7.025 7.315 1.00 92.06 199 ALA A N 1
ATOM 1528 C CA . ALA A 1 199 ? -5.080 6.604 7.493 1.00 92.06 199 ALA A CA 1
ATOM 1529 C C . ALA A 1 199 ? -5.427 6.350 8.973 1.00 92.06 199 ALA A C 1
ATOM 1531 O O . ALA A 1 199 ? -6.510 6.723 9.422 1.00 92.06 199 ALA A O 1
ATOM 1532 N N . ALA A 1 200 ? -4.501 5.799 9.764 1.00 92.81 200 ALA A N 1
ATOM 1533 C CA . ALA A 1 200 ? -4.670 5.593 11.202 1.00 92.81 200 ALA A CA 1
ATOM 1534 C C . ALA A 1 200 ? -4.762 6.916 11.973 1.00 92.81 200 ALA A C 1
ATOM 1536 O O . ALA A 1 200 ? -5.585 7.045 12.884 1.00 92.81 200 ALA A O 1
ATOM 1537 N N . ASN A 1 201 ? -3.964 7.921 11.599 1.00 93.25 201 ASN A N 1
ATOM 1538 C CA . ASN A 1 201 ? -4.039 9.258 12.187 1.00 93.25 201 ASN A CA 1
ATOM 1539 C C . ASN A 1 201 ? -5.376 9.934 11.852 1.00 93.25 201 ASN A C 1
ATOM 1541 O O . ASN A 1 201 ? -6.040 10.453 12.751 1.00 93.25 201 ASN A O 1
ATOM 1545 N N . ALA A 1 202 ? -5.815 9.864 10.592 1.00 91.94 202 ALA A N 1
ATOM 1546 C CA . ALA A 1 202 ? -7.107 10.401 10.166 1.00 91.94 202 ALA A CA 1
ATOM 1547 C C . ALA A 1 202 ? -8.284 9.698 10.870 1.00 91.94 202 ALA A C 1
ATOM 1549 O O . ALA A 1 202 ? -9.204 10.356 11.364 1.00 91.94 202 ALA A O 1
ATOM 1550 N N . GLN A 1 203 ? -8.229 8.368 11.000 1.00 92.62 203 GLN A N 1
ATOM 1551 C CA . GLN A 1 203 ? -9.219 7.591 11.744 1.00 92.62 203 GLN A CA 1
ATOM 1552 C C . GLN A 1 203 ? -9.232 7.976 13.230 1.00 92.62 203 GLN A C 1
ATOM 1554 O O . GLN A 1 203 ? -10.304 8.182 13.795 1.00 92.62 203 GLN A O 1
ATOM 1559 N N . SER A 1 204 ? -8.061 8.113 13.859 1.00 91.50 204 SER A N 1
ATOM 1560 C CA . SER A 1 204 ? -7.930 8.506 15.269 1.00 91.50 204 SER A CA 1
ATOM 1561 C C . SER A 1 204 ? -8.504 9.898 15.530 1.00 91.50 204 SER A C 1
ATOM 1563 O O . SER A 1 204 ? -9.178 10.113 16.538 1.00 91.50 204 SER A O 1
ATOM 1565 N N . GLU A 1 205 ? -8.295 10.831 14.602 1.00 91.94 205 GLU A N 1
ATOM 1566 C CA . GLU A 1 205 ? -8.875 12.170 14.662 1.00 91.94 205 GLU A CA 1
ATOM 1567 C C . GLU A 1 205 ? -10.405 12.127 14.574 1.00 91.94 205 GLU A C 1
ATOM 1569 O O . GLU A 1 205 ? -11.092 12.772 15.370 1.00 91.94 205 GLU A O 1
ATOM 1574 N N . CYS A 1 206 ? -10.951 11.317 13.660 1.00 91.38 206 CYS A N 1
ATOM 1575 C CA . CYS A 1 206 ? -12.393 11.096 13.563 1.00 91.38 206 CYS A CA 1
ATOM 1576 C C . CYS A 1 206 ? -12.935 10.501 14.865 1.00 91.38 206 CYS A C 1
ATOM 1578 O O . CYS A 1 206 ? -13.842 11.069 15.464 1.00 91.38 206 CYS A O 1
ATOM 1580 N N . LEU A 1 207 ? -12.336 9.414 15.358 1.00 90.69 207 LEU A N 1
ATOM 1581 C CA . LEU A 1 207 ? -12.718 8.761 16.614 1.00 90.69 207 LEU A CA 1
ATOM 1582 C C . LEU A 1 207 ? -12.737 9.753 17.785 1.00 90.69 207 LEU A C 1
ATOM 1584 O O . LEU A 1 207 ? -13.702 9.780 18.550 1.00 90.69 207 LEU A O 1
ATOM 1588 N N . ARG A 1 208 ? -11.732 10.631 17.880 1.00 89.31 208 ARG A N 1
ATOM 1589 C CA . ARG A 1 208 ? -11.680 11.690 18.894 1.00 89.31 208 ARG A CA 1
ATOM 1590 C C . ARG A 1 208 ? -12.847 12.671 18.769 1.00 89.31 208 ARG A C 1
ATOM 1592 O O . ARG A 1 208 ? -13.487 12.962 19.777 1.00 89.31 208 ARG A O 1
ATOM 1599 N N . LYS A 1 209 ? -13.153 13.155 17.559 1.00 89.94 209 LYS A N 1
ATOM 1600 C CA . LYS A 1 209 ? -14.300 14.050 17.296 1.00 89.94 209 LYS A CA 1
ATOM 1601 C C . LYS A 1 209 ? -15.641 13.392 17.627 1.00 89.94 209 LYS A C 1
ATOM 1603 O O . LYS A 1 209 ? -16.557 14.075 18.066 1.00 89.94 209 LYS A O 1
ATOM 1608 N N . MET A 1 210 ? -15.744 12.075 17.448 1.00 87.94 210 MET A N 1
ATOM 1609 C CA . MET A 1 210 ? -16.932 11.294 17.807 1.00 87.94 210 MET A CA 1
ATOM 1610 C C . MET A 1 210 ? -17.051 11.028 19.314 1.00 87.94 210 MET A C 1
ATOM 1612 O O . MET A 1 210 ? -18.052 10.468 19.746 1.00 87.94 210 MET A O 1
ATOM 1616 N N . GLY A 1 211 ? -16.042 11.383 20.116 1.00 85.56 211 GLY A N 1
ATOM 1617 C CA . GLY A 1 211 ? -16.016 11.107 21.552 1.00 85.56 211 GLY A CA 1
ATOM 1618 C C . GLY A 1 211 ? -15.614 9.673 21.911 1.00 85.56 211 GLY A C 1
ATOM 1619 O O . GLY A 1 211 ? -15.799 9.271 23.058 1.00 85.56 211 GLY A O 1
ATOM 1620 N N . TRP A 1 212 ? -15.050 8.893 20.979 1.00 88.38 212 TRP A N 1
ATOM 1621 C CA . TRP A 1 212 ? -14.546 7.538 21.239 1.00 88.38 212 TRP A CA 1
ATOM 1622 C C . TRP A 1 212 ? -13.321 7.565 22.172 1.00 88.38 212 TRP A C 1
ATOM 1624 O O . TRP A 1 212 ? -12.458 8.432 22.018 1.00 88.38 212 TRP A O 1
ATOM 1634 N N . PRO A 1 213 ? -13.183 6.620 23.124 1.00 84.62 213 PRO A N 1
ATOM 1635 C CA . PRO A 1 213 ? -14.054 5.473 23.428 1.00 84.62 213 PRO A CA 1
ATOM 1636 C C . PRO A 1 213 ? -15.122 5.780 24.502 1.00 84.62 213 PRO A C 1
ATOM 1638 O O . PRO A 1 213 ? -15.484 4.911 25.291 1.00 84.62 213 PRO A O 1
ATOM 1641 N N . GLY A 1 214 ? -15.530 7.043 24.638 1.00 81.00 214 GLY A N 1
ATOM 1642 C CA . GLY A 1 214 ? -16.491 7.555 25.616 1.00 81.00 214 GLY A CA 1
ATOM 1643 C C . GLY A 1 214 ? -17.934 7.587 25.104 1.00 81.00 214 GLY A C 1
ATOM 1644 O O . GLY A 1 214 ? -18.397 6.646 24.472 1.00 81.00 214 GLY A O 1
ATOM 1645 N N . LYS A 1 215 ? -18.676 8.653 25.435 1.00 77.62 215 LYS A N 1
ATOM 1646 C CA . LYS A 1 215 ? -20.043 8.847 24.927 1.00 77.62 215 LYS A CA 1
ATOM 1647 C C . LYS A 1 215 ? -19.977 9.328 23.481 1.00 77.62 215 LYS A C 1
ATOM 1649 O O . LYS A 1 215 ? -19.324 10.329 23.207 1.00 77.62 215 LYS A O 1
ATOM 1654 N N . ILE A 1 216 ? -20.660 8.606 22.603 1.00 79.88 216 ILE A N 1
ATOM 1655 C CA . ILE A 1 216 ? -20.593 8.785 21.156 1.00 79.88 216 ILE A CA 1
ATOM 1656 C C . ILE A 1 216 ? -21.770 9.651 20.719 1.00 79.88 216 ILE A C 1
ATOM 1658 O O . ILE A 1 216 ? -22.914 9.229 20.863 1.00 79.88 216 ILE A O 1
ATOM 1662 N N . ASP A 1 217 ? -21.483 10.853 20.221 1.00 77.06 217 ASP A N 1
ATOM 1663 C CA . ASP A 1 217 ? -22.482 11.774 19.653 1.00 77.06 217 ASP A CA 1
ATOM 1664 C C . ASP A 1 217 ? -21.930 12.477 18.394 1.00 77.06 217 ASP A C 1
ATOM 1666 O O . ASP A 1 217 ? -21.584 13.661 18.421 1.00 77.06 217 ASP A O 1
ATOM 1670 N N . PRO A 1 218 ? -21.696 11.726 17.301 1.00 75.25 218 PRO A N 1
ATOM 1671 C CA . PRO A 1 218 ? -20.997 12.251 16.145 1.00 75.25 218 PRO A CA 1
ATOM 1672 C C . PRO A 1 218 ? -21.944 12.965 15.169 1.00 75.25 218 PRO A C 1
ATOM 1674 O O . PRO A 1 218 ? -23.017 12.449 14.848 1.00 75.25 218 PRO A O 1
ATOM 1677 N N . PRO A 1 219 ? -21.520 14.099 14.585 1.00 79.81 219 PRO A N 1
ATOM 1678 C CA . PRO A 1 219 ? -22.182 14.651 13.411 1.00 79.81 219 PRO A CA 1
ATOM 1679 C C . PRO A 1 219 ? -22.108 13.665 12.236 1.00 79.81 219 PRO A C 1
ATOM 1681 O O . PRO A 1 219 ? -21.102 12.975 12.055 1.00 79.81 219 PRO A O 1
ATOM 1684 N N . VAL A 1 220 ? -23.128 13.663 11.372 1.00 80.75 220 VAL A N 1
ATOM 1685 C CA . VAL A 1 220 ? -23.198 12.784 10.183 1.00 80.75 220 VAL A CA 1
ATOM 1686 C C . VAL A 1 220 ? -21.968 12.924 9.271 1.00 80.75 220 VAL A C 1
ATOM 1688 O O . VAL A 1 220 ? -21.504 11.934 8.710 1.00 80.75 220 VAL A O 1
ATOM 1691 N N . SER A 1 221 ? -21.388 14.124 9.158 1.00 83.69 221 SER A N 1
ATOM 1692 C CA . SER A 1 221 ? -20.168 14.357 8.369 1.00 83.69 221 SER A CA 1
ATOM 1693 C C . SER A 1 221 ? -18.958 13.576 8.895 1.00 83.69 221 SER A C 1
ATOM 1695 O O . SER A 1 221 ? -18.221 12.986 8.109 1.00 83.69 221 SER A O 1
ATOM 1697 N N . VAL A 1 222 ? -18.792 13.500 10.220 1.00 88.38 222 VAL A N 1
ATOM 1698 C CA . VAL A 1 222 ? -17.677 12.784 10.862 1.00 88.38 222 VAL A CA 1
ATOM 1699 C C . VAL A 1 222 ? -17.823 11.271 10.686 1.00 88.38 222 VAL A C 1
ATOM 1701 O O . VAL A 1 222 ? -16.823 10.579 10.516 1.00 88.38 222 VAL A O 1
ATOM 1704 N N . LEU A 1 223 ? -19.056 10.752 10.660 1.00 85.88 223 LEU A N 1
ATOM 1705 C CA . LEU A 1 223 ? -19.317 9.342 10.350 1.00 85.88 223 LEU A CA 1
ATOM 1706 C C . LEU A 1 223 ? -18.928 8.985 8.908 1.00 85.88 223 LEU A C 1
ATOM 1708 O O . LEU A 1 223 ? -18.381 7.907 8.674 1.00 85.88 223 LEU A O 1
ATOM 1712 N N . GLY A 1 224 ? -19.166 9.890 7.952 1.00 88.38 224 GLY A N 1
ATOM 1713 C CA . GLY A 1 224 ? -18.728 9.724 6.564 1.00 88.38 224 GLY A CA 1
ATOM 1714 C C . GLY A 1 224 ? -17.202 9.688 6.432 1.00 88.38 224 GLY A C 1
ATOM 1715 O O . GLY A 1 224 ? -16.658 8.766 5.823 1.00 88.38 224 GLY A O 1
ATOM 1716 N N . GLU A 1 225 ? -16.507 10.641 7.064 1.00 90.56 225 GLU A N 1
ATOM 1717 C CA . GLU A 1 225 ? -15.035 10.671 7.125 1.00 90.56 225 GLU A CA 1
ATOM 1718 C C . GLU A 1 225 ? -14.470 9.409 7.794 1.00 90.56 225 GLU A C 1
ATOM 1720 O O . GLU A 1 225 ? -13.531 8.791 7.289 1.00 90.56 225 GLU A O 1
ATOM 1725 N N . PHE A 1 226 ? -15.073 8.981 8.907 1.00 91.62 226 PHE A N 1
ATOM 1726 C CA . PHE A 1 226 ? -14.703 7.746 9.589 1.00 91.62 226 PHE A CA 1
ATOM 1727 C C . PHE A 1 226 ? -14.864 6.525 8.677 1.00 91.62 226 PHE A C 1
ATOM 1729 O O . PHE A 1 226 ? -13.940 5.720 8.584 1.00 91.62 226 PHE A O 1
ATOM 1736 N N . GLY A 1 227 ? -15.991 6.404 7.969 1.00 91.19 227 GLY A N 1
ATOM 1737 C CA . GLY A 1 227 ? -16.242 5.306 7.036 1.00 91.19 227 GLY A CA 1
ATOM 1738 C C . GLY A 1 227 ? -15.234 5.252 5.885 1.00 91.19 227 GLY A C 1
ATOM 1739 O O . GLY A 1 227 ? -14.769 4.166 5.529 1.00 91.19 227 GLY A O 1
ATOM 1740 N N . ALA A 1 228 ? -14.835 6.407 5.345 1.00 91.00 228 ALA A N 1
ATOM 1741 C CA . ALA A 1 228 ? -13.808 6.489 4.308 1.00 91.00 228 ALA A CA 1
ATOM 1742 C C . ALA A 1 228 ? -12.432 6.033 4.826 1.00 91.00 228 ALA A C 1
ATOM 1744 O O . ALA A 1 228 ? -11.788 5.185 4.207 1.00 91.00 228 ALA A O 1
ATOM 1745 N N . ASN A 1 229 ? -12.013 6.524 5.997 1.00 91.81 229 ASN A N 1
ATOM 1746 C CA . ASN A 1 229 ? -10.745 6.131 6.623 1.00 91.81 229 ASN A CA 1
ATOM 1747 C C . ASN A 1 229 ? -10.730 4.646 7.021 1.00 91.81 229 ASN A C 1
ATOM 1749 O O . ASN A 1 229 ? -9.727 3.958 6.830 1.00 91.81 229 ASN A O 1
ATOM 1753 N N . PHE A 1 230 ? -11.855 4.133 7.526 1.00 93.62 230 PHE A N 1
ATOM 1754 C CA . PHE A 1 230 ? -12.033 2.716 7.832 1.00 93.62 230 PHE A CA 1
ATOM 1755 C C . PHE A 1 230 ? -11.873 1.859 6.573 1.00 93.62 230 PHE A C 1
ATOM 1757 O O . PHE A 1 230 ? -11.119 0.890 6.577 1.00 93.62 230 PHE A O 1
ATOM 1764 N N . SER A 1 231 ? -12.538 2.247 5.482 1.00 92.88 231 SER A N 1
ATOM 1765 C CA . SER A 1 231 ? -12.479 1.528 4.204 1.00 92.88 231 SER A CA 1
ATOM 1766 C C . SER A 1 231 ? -11.075 1.551 3.597 1.00 92.88 231 SER A C 1
ATOM 1768 O O . SER A 1 231 ? -10.635 0.546 3.043 1.00 92.88 231 SER A O 1
ATOM 1770 N N . MET A 1 232 ? -10.345 2.661 3.743 1.00 92.94 232 MET A N 1
ATOM 1771 C CA . MET A 1 232 ? -8.947 2.776 3.317 1.00 92.94 232 MET A CA 1
ATOM 1772 C C . MET A 1 232 ? -8.046 1.786 4.067 1.00 92.94 232 MET A C 1
ATOM 1774 O O . MET A 1 232 ? -7.325 1.014 3.438 1.00 92.94 232 MET A O 1
ATOM 1778 N N . LEU A 1 233 ? -8.125 1.757 5.403 1.00 94.38 233 LEU A N 1
ATOM 1779 C CA . LEU A 1 233 ? -7.369 0.806 6.228 1.00 94.38 233 LEU A CA 1
ATOM 1780 C C . LEU A 1 233 ? -7.758 -0.648 5.929 1.00 94.38 233 LEU A C 1
ATOM 1782 O O . LEU A 1 233 ? -6.885 -1.509 5.871 1.00 94.38 233 LEU A O 1
ATOM 1786 N N . ALA A 1 234 ? -9.047 -0.920 5.711 1.00 94.44 234 ALA A N 1
ATOM 1787 C CA . ALA A 1 234 ? -9.537 -2.255 5.382 1.00 94.44 234 ALA A CA 1
ATOM 1788 C C . ALA A 1 234 ? -9.036 -2.722 4.009 1.00 94.44 234 ALA A C 1
ATOM 1790 O O . ALA A 1 234 ? -8.652 -3.876 3.851 1.00 94.44 234 ALA A O 1
ATOM 1791 N N . SER A 1 235 ? -8.994 -1.817 3.028 1.00 94.75 235 SER A N 1
ATOM 1792 C CA . SER A 1 235 ? -8.478 -2.111 1.687 1.00 94.75 235 SER A CA 1
ATOM 1793 C C . SER A 1 235 ? -6.969 -2.345 1.707 1.00 94.75 235 SER A C 1
ATOM 1795 O O . SER A 1 235 ? -6.490 -3.280 1.071 1.00 94.75 235 SER A O 1
ATOM 1797 N N . LEU A 1 236 ? -6.220 -1.542 2.472 1.00 94.56 236 LEU A N 1
ATOM 1798 C CA . LEU A 1 236 ? -4.781 -1.737 2.666 1.00 94.56 236 LEU A CA 1
ATOM 1799 C C . LEU A 1 236 ? -4.485 -3.109 3.293 1.00 94.56 236 LEU A C 1
ATOM 1801 O O . LEU A 1 236 ? -3.608 -3.829 2.819 1.00 94.56 236 LEU A O 1
ATOM 1805 N N . ASP A 1 237 ? -5.242 -3.482 4.326 1.00 94.12 237 ASP A N 1
ATOM 1806 C CA . ASP A 1 237 ? -5.142 -4.782 5.000 1.00 94.12 237 ASP A CA 1
ATOM 1807 C C . ASP A 1 237 ? -5.493 -5.938 4.055 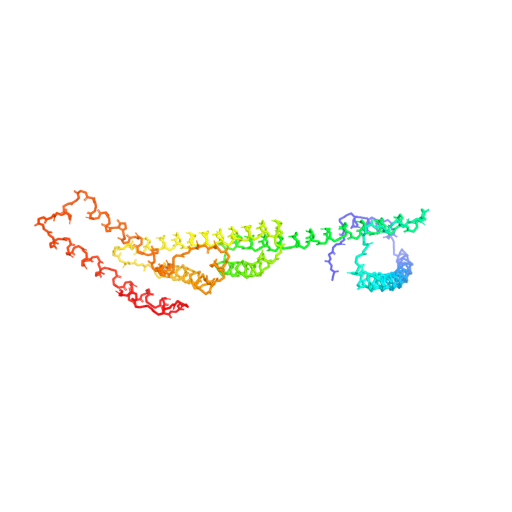1.00 94.12 237 ASP A C 1
ATOM 1809 O O . ASP A 1 237 ? -4.744 -6.905 3.948 1.00 94.12 237 ASP A O 1
ATOM 1813 N N . HIS A 1 238 ? -6.578 -5.803 3.287 1.00 93.19 238 HIS A N 1
ATOM 1814 C CA . HIS A 1 238 ? -6.974 -6.788 2.285 1.00 93.19 238 HIS A CA 1
ATOM 1815 C C . HIS A 1 238 ? -5.868 -7.036 1.248 1.00 93.19 238 HIS A C 1
ATOM 1817 O O . HIS A 1 238 ? -5.464 -8.182 1.066 1.00 93.19 238 HIS A O 1
ATOM 1823 N N . ILE A 1 239 ? -5.318 -5.978 0.634 1.00 93.81 239 ILE A N 1
ATOM 1824 C CA . ILE A 1 239 ? -4.222 -6.099 -0.346 1.00 93.81 239 ILE A CA 1
ATOM 1825 C C . ILE A 1 239 ? -2.997 -6.766 0.297 1.00 93.81 239 ILE A C 1
ATOM 1827 O O . ILE A 1 239 ? -2.375 -7.639 -0.304 1.00 93.81 239 ILE A O 1
ATOM 1831 N N . THR A 1 240 ? -2.664 -6.388 1.535 1.00 93.44 240 THR A N 1
ATOM 1832 C CA . THR A 1 240 ? -1.516 -6.953 2.264 1.00 93.44 240 THR A CA 1
ATOM 1833 C C . THR A 1 240 ? -1.699 -8.453 2.527 1.00 93.44 240 THR A C 1
ATOM 1835 O O . THR A 1 240 ? -0.760 -9.232 2.361 1.00 93.44 240 THR A O 1
ATOM 1838 N N . ARG A 1 241 ? -2.907 -8.875 2.921 1.00 91.38 241 ARG A N 1
ATOM 1839 C CA . ARG A 1 241 ? -3.240 -10.283 3.191 1.00 91.38 241 ARG A CA 1
ATOM 1840 C C . ARG A 1 241 ? -3.265 -11.121 1.919 1.00 91.38 241 ARG A C 1
ATOM 1842 O O . ARG A 1 241 ? -2.720 -12.225 1.924 1.00 91.38 241 ARG A O 1
ATOM 1849 N N . ASP A 1 242 ? -3.833 -10.592 0.841 1.00 91.94 242 ASP A N 1
ATOM 1850 C CA . ASP A 1 242 ? -3.857 -11.254 -0.466 1.00 91.94 242 ASP A CA 1
ATOM 1851 C C . ASP A 1 242 ? -2.430 -11.452 -1.014 1.00 91.94 242 ASP A C 1
ATOM 1853 O O . ASP A 1 242 ? -2.047 -12.540 -1.445 1.00 91.94 242 ASP A O 1
ATOM 1857 N N . ALA A 1 243 ? -1.571 -10.441 -0.848 1.00 91.94 243 ALA A N 1
ATOM 1858 C CA . ALA A 1 243 ? -0.162 -10.484 -1.235 1.00 91.94 243 ALA A CA 1
ATOM 1859 C C . ALA A 1 243 ? 0.767 -11.198 -0.232 1.00 91.94 243 ALA A C 1
ATOM 1861 O O . ALA A 1 243 ? 1.986 -11.223 -0.433 1.00 91.94 243 ALA A O 1
ATOM 1862 N N . SER A 1 244 ? 0.237 -11.791 0.844 1.00 89.81 244 SER A N 1
ATOM 1863 C CA . SER A 1 244 ? 1.033 -12.343 1.954 1.00 89.81 244 SER A CA 1
ATOM 1864 C C . SER A 1 244 ? 2.085 -13.359 1.505 1.00 89.81 244 SER A C 1
ATOM 1866 O O . SER A 1 244 ? 3.209 -13.351 2.011 1.00 89.81 244 SER A O 1
ATOM 1868 N N . LYS A 1 245 ? 1.761 -14.205 0.521 1.00 88.75 245 LYS A N 1
ATOM 1869 C CA . LYS A 1 245 ? 2.697 -15.186 -0.042 1.00 88.75 245 LYS A CA 1
ATOM 1870 C C . LYS A 1 245 ? 3.893 -14.512 -0.717 1.00 88.75 245 LYS A C 1
ATOM 1872 O O . LYS A 1 245 ? 5.025 -14.906 -0.448 1.00 88.75 245 LYS A O 1
ATOM 1877 N N . VAL A 1 246 ? 3.641 -13.503 -1.553 1.00 90.31 246 VAL A N 1
ATOM 1878 C CA . VAL A 1 246 ? 4.691 -12.751 -2.258 1.00 90.31 246 VAL A CA 1
ATOM 1879 C C . VAL A 1 246 ? 5.580 -12.051 -1.239 1.00 90.31 246 VAL A C 1
ATOM 1881 O O . VAL A 1 246 ? 6.786 -12.262 -1.236 1.00 90.31 246 VAL A O 1
ATOM 1884 N N . LEU A 1 247 ? 4.979 -11.305 -0.308 1.00 90.69 247 LEU A N 1
ATOM 1885 C CA . LEU A 1 247 ? 5.707 -10.575 0.730 1.00 90.69 247 LEU A CA 1
ATOM 1886 C C . LEU A 1 247 ? 6.622 -11.502 1.548 1.00 90.69 247 LEU A C 1
ATOM 1888 O O . LEU A 1 247 ? 7.790 -11.181 1.761 1.00 90.69 247 LEU A O 1
ATOM 1892 N N . ARG A 1 248 ? 6.132 -12.692 1.928 1.00 87.75 248 ARG A N 1
ATOM 1893 C CA . ARG A 1 248 ? 6.920 -13.713 2.641 1.00 87.75 248 ARG A CA 1
ATOM 1894 C C . ARG A 1 248 ? 8.095 -14.233 1.832 1.00 87.75 248 ARG A C 1
ATOM 1896 O O . ARG A 1 248 ? 9.200 -14.297 2.360 1.00 87.75 248 ARG A O 1
ATOM 1903 N N . GLN A 1 249 ? 7.860 -14.602 0.575 1.00 87.50 249 GLN A N 1
ATOM 1904 C CA . GLN A 1 249 ? 8.909 -15.112 -0.312 1.00 87.50 249 GLN A CA 1
ATOM 1905 C C . GLN A 1 249 ? 10.011 -14.070 -0.526 1.00 87.50 249 GLN A C 1
ATOM 1907 O O . GLN A 1 249 ? 11.188 -14.410 -0.560 1.00 87.50 249 GLN A O 1
ATOM 1912 N N . SER A 1 250 ? 9.645 -12.791 -0.573 1.00 85.69 250 SER A N 1
ATOM 1913 C CA . SER A 1 250 ? 10.593 -11.684 -0.695 1.00 85.69 250 SER A CA 1
ATOM 1914 C C . SER A 1 250 ? 11.270 -11.281 0.624 1.00 85.69 250 SER A C 1
ATOM 1916 O O . SER A 1 250 ? 12.145 -10.412 0.615 1.00 85.69 250 SER A O 1
ATOM 1918 N N . GLY A 1 251 ? 10.876 -11.855 1.765 1.00 87.00 251 GLY A N 1
ATOM 1919 C CA . GLY A 1 251 ? 11.388 -11.487 3.090 1.00 87.00 251 GLY A CA 1
ATOM 1920 C C . GLY A 1 251 ? 10.872 -10.144 3.627 1.00 87.00 251 GLY A C 1
ATOM 1921 O O . GLY A 1 251 ? 11.521 -9.539 4.476 1.00 87.00 251 GLY A O 1
ATOM 1922 N N . VAL A 1 252 ? 9.728 -9.657 3.138 1.00 89.12 252 VAL A N 1
ATOM 1923 C CA . VAL A 1 252 ? 9.073 -8.430 3.616 1.00 89.12 252 VAL A CA 1
ATOM 1924 C C . VAL A 1 252 ? 8.000 -8.796 4.639 1.00 89.12 252 VAL A C 1
ATOM 1926 O O . VAL A 1 252 ? 7.007 -9.445 4.312 1.00 89.12 252 VAL A O 1
ATOM 1929 N N . GLN A 1 253 ? 8.168 -8.346 5.883 1.00 88.38 253 GLN A N 1
ATOM 1930 C CA . GLN A 1 253 ? 7.204 -8.580 6.958 1.00 88.38 253 GLN A CA 1
ATOM 1931 C C . GLN A 1 253 ? 6.537 -7.268 7.385 1.00 88.38 253 GLN A C 1
ATOM 1933 O O . GLN A 1 253 ? 7.093 -6.506 8.169 1.00 88.38 253 GLN A O 1
ATOM 1938 N N . LEU A 1 254 ? 5.329 -7.016 6.872 1.00 88.06 254 LEU A N 1
ATOM 1939 C CA . LEU A 1 254 ? 4.538 -5.818 7.204 1.00 88.06 254 LEU A CA 1
ATOM 1940 C C . LEU A 1 254 ? 3.613 -6.049 8.406 1.00 88.06 254 LEU A C 1
ATOM 1942 O O . LEU A 1 254 ? 3.375 -5.149 9.207 1.00 88.06 254 LEU A O 1
ATOM 1946 N N . GLN A 1 255 ? 3.096 -7.273 8.548 1.00 82.88 255 GLN A N 1
ATOM 1947 C CA . GLN A 1 255 ? 2.178 -7.662 9.616 1.00 82.88 255 GLN A CA 1
ATOM 1948 C C . GLN A 1 255 ? 2.404 -9.107 10.065 1.00 82.88 255 GLN A C 1
ATOM 1950 O O . GLN A 1 255 ? 2.949 -9.926 9.324 1.00 82.88 255 GLN A O 1
ATOM 1955 N N . SER A 1 256 ? 1.962 -9.416 11.288 1.00 81.94 256 SER A N 1
ATOM 1956 C CA . SER A 1 256 ? 1.838 -10.801 11.753 1.00 81.94 256 SER A CA 1
ATOM 1957 C C . SER A 1 256 ? 0.661 -11.492 11.057 1.00 81.94 256 SER A C 1
ATOM 1959 O O . SER A 1 256 ? -0.330 -10.839 10.742 1.00 81.94 256 SER A O 1
ATOM 1961 N N . GLU A 1 257 ? 0.748 -12.806 10.850 1.00 72.50 257 GLU A N 1
ATOM 1962 C CA . GLU A 1 257 ? -0.321 -13.602 10.219 1.00 72.50 257 GLU A CA 1
ATOM 1963 C C . GLU A 1 257 ? -1.616 -13.561 11.041 1.00 72.50 257 GLU A C 1
ATOM 1965 O O . GLU A 1 257 ? -2.702 -13.368 10.497 1.00 72.50 257 GLU A O 1
ATOM 1970 N N . ASP A 1 258 ? -1.462 -13.600 12.365 1.00 82.19 258 ASP A N 1
ATOM 1971 C CA . ASP A 1 258 ? -2.554 -13.532 13.337 1.00 82.19 258 ASP A CA 1
ATOM 1972 C C . ASP A 1 258 ? -2.890 -12.089 13.753 1.00 82.19 258 ASP A C 1
ATOM 1974 O O . ASP A 1 258 ? -3.551 -11.857 14.767 1.00 82.19 258 ASP A O 1
ATOM 1978 N N . ALA A 1 259 ? -2.395 -11.083 13.020 1.00 86.12 259 ALA A N 1
ATOM 1979 C CA . ALA A 1 259 ? -2.698 -9.698 13.351 1.00 86.12 259 ALA A CA 1
ATOM 1980 C C . ALA A 1 259 ? -4.206 -9.430 13.186 1.00 86.12 259 ALA A C 1
ATOM 1982 O O . ALA A 1 259 ? -4.794 -9.823 12.170 1.00 86.12 259 ALA A O 1
ATOM 1983 N N . PRO A 1 260 ? -4.840 -8.717 14.137 1.00 89.12 260 PRO A N 1
ATOM 1984 C CA . PRO A 1 260 ? -6.221 -8.292 13.975 1.00 89.12 260 PRO A CA 1
ATOM 1985 C C . PRO A 1 260 ? -6.342 -7.329 12.785 1.00 89.12 260 PRO A C 1
ATOM 1987 O O . PRO A 1 260 ? -5.360 -6.659 12.440 1.00 89.12 260 PRO A O 1
ATOM 1990 N N . PRO A 1 261 ? -7.537 -7.207 12.180 1.00 92.38 261 PRO A N 1
ATOM 1991 C CA . PRO A 1 261 ? -7.744 -6.303 11.061 1.00 92.38 261 PRO A CA 1
ATOM 1992 C C . PRO A 1 261 ? -7.305 -4.868 11.360 1.00 92.38 261 PRO A C 1
ATOM 1994 O O . PRO A 1 261 ? -7.606 -4.341 12.437 1.00 92.38 261 PRO A O 1
ATOM 1997 N N . LEU A 1 262 ? -6.634 -4.210 10.407 1.00 93.50 262 LEU A N 1
ATOM 1998 C CA . LEU A 1 262 ? -6.051 -2.872 10.616 1.00 93.50 262 LEU A CA 1
ATOM 1999 C C . LEU A 1 262 ? -7.033 -1.837 11.183 1.00 93.50 262 LEU A C 1
ATOM 2001 O O . LEU A 1 262 ? -6.678 -1.173 12.163 1.00 93.50 262 LEU A O 1
ATOM 2005 N N . PRO A 1 263 ? -8.255 -1.682 10.632 1.00 93.56 263 PRO A N 1
ATOM 2006 C CA . PRO A 1 263 ? -9.187 -0.682 11.142 1.00 93.56 263 PRO A CA 1
ATOM 2007 C C . PRO A 1 263 ? -9.549 -0.917 12.611 1.00 93.56 263 PRO A C 1
ATOM 2009 O O . PRO A 1 263 ? -9.685 0.039 13.372 1.00 93.56 263 PRO A O 1
ATOM 2012 N N . LEU A 1 264 ? -9.676 -2.185 13.017 1.00 93.19 264 LEU A N 1
ATOM 2013 C CA . LEU A 1 264 ? -10.040 -2.576 14.378 1.00 93.19 264 LEU A CA 1
ATOM 2014 C C . LEU A 1 264 ? -8.856 -2.430 15.336 1.00 93.19 264 LEU A C 1
ATOM 2016 O O . LEU A 1 264 ? -9.024 -1.911 16.439 1.00 93.19 264 LEU A O 1
ATOM 2020 N N . LYS A 1 265 ? -7.647 -2.803 14.894 1.00 93.06 265 LYS A N 1
ATOM 2021 C CA . LYS A 1 265 ? -6.389 -2.602 15.632 1.00 93.06 265 LYS A CA 1
ATOM 2022 C C . LYS A 1 265 ? -6.230 -1.142 16.066 1.00 93.06 265 LYS A C 1
ATOM 2024 O O . LYS A 1 265 ? -5.941 -0.866 17.231 1.00 93.06 265 LYS A O 1
ATOM 2029 N N . HIS A 1 266 ? -6.450 -0.203 15.147 1.00 93.38 266 HIS A N 1
ATOM 2030 C CA . HIS A 1 266 ? -6.307 1.228 15.434 1.00 93.38 266 HIS A CA 1
ATOM 2031 C C . HIS A 1 266 ? -7.439 1.770 16.316 1.00 93.38 266 HIS A C 1
ATOM 2033 O O . HIS A 1 266 ? -7.174 2.552 17.230 1.00 93.38 266 HIS A O 1
ATOM 2039 N N . MET A 1 267 ? -8.675 1.286 16.154 1.00 92.38 267 MET A N 1
ATOM 2040 C CA . MET A 1 267 ? -9.781 1.613 17.068 1.00 92.38 267 MET A CA 1
ATOM 2041 C C . MET A 1 267 ? -9.536 1.128 18.503 1.00 92.38 267 MET A C 1
ATOM 2043 O O . MET A 1 267 ? -9.817 1.857 19.465 1.00 92.38 267 MET A O 1
ATOM 2047 N N . ALA A 1 268 ? -8.992 -0.082 18.652 1.00 91.38 268 ALA A N 1
ATOM 2048 C CA . ALA A 1 268 ? -8.697 -0.698 19.941 1.00 91.38 268 ALA A CA 1
ATOM 2049 C C . ALA A 1 268 ? -7.622 0.071 20.721 1.00 91.38 268 ALA A C 1
ATOM 2051 O O . ALA A 1 268 ? -7.658 0.085 21.949 1.00 91.38 268 ALA A O 1
ATOM 2052 N N . ARG A 1 269 ? -6.716 0.792 20.044 1.00 90.19 269 ARG A N 1
ATOM 2053 C CA . ARG A 1 269 ? -5.657 1.585 20.692 1.00 90.19 269 ARG A CA 1
ATOM 2054 C C . ARG A 1 269 ? -6.204 2.619 21.678 1.00 90.19 269 ARG A C 1
ATOM 2056 O O . ARG A 1 269 ? -5.645 2.797 22.757 1.00 90.19 269 ARG A O 1
ATOM 2063 N N . ALA A 1 270 ? -7.302 3.293 21.338 1.00 86.81 270 ALA A N 1
ATOM 2064 C CA . ALA A 1 270 ? -7.919 4.274 22.232 1.00 86.81 270 ALA A CA 1
ATOM 2065 C C . ALA A 1 270 ? -8.553 3.609 23.469 1.00 86.81 270 ALA A C 1
ATOM 2067 O O . ALA A 1 270 ? -8.499 4.160 24.571 1.00 86.81 270 ALA A O 1
ATOM 2068 N N . VAL A 1 271 ? -9.118 2.410 23.293 1.00 88.06 271 VAL A N 1
ATOM 2069 C CA . VAL A 1 271 ? -9.661 1.592 24.386 1.00 88.06 271 VAL A CA 1
ATOM 2070 C C . VAL A 1 271 ? -8.534 1.115 25.296 1.00 88.06 271 VAL A C 1
ATOM 2072 O O . VAL A 1 271 ? -8.627 1.286 26.505 1.00 88.06 271 VAL A O 1
ATOM 2075 N N . ASP A 1 272 ? -7.446 0.604 24.724 1.00 88.69 272 ASP A N 1
ATOM 2076 C CA . ASP A 1 272 ? -6.257 0.154 25.446 1.00 88.69 272 ASP A CA 1
ATOM 2077 C C . ASP A 1 272 ? -5.629 1.285 26.282 1.00 88.69 272 ASP A C 1
ATOM 2079 O O . ASP A 1 272 ? -5.428 1.130 27.484 1.00 88.69 272 ASP A O 1
ATOM 2083 N N . ILE A 1 273 ? -5.437 2.480 25.708 1.00 87.31 273 ILE A N 1
ATOM 2084 C CA . ILE A 1 273 ? -4.957 3.652 26.464 1.00 87.31 273 ILE A CA 1
ATOM 2085 C C . ILE A 1 273 ? -5.885 3.966 27.646 1.00 87.31 273 ILE A C 1
ATOM 2087 O O . ILE A 1 273 ? -5.415 4.245 28.751 1.00 87.31 273 ILE A O 1
ATOM 2091 N N . ARG A 1 274 ? -7.207 3.913 27.442 1.00 83.88 274 ARG A N 1
ATOM 2092 C CA . ARG A 1 274 ? -8.184 4.161 28.510 1.00 83.88 274 ARG A CA 1
ATOM 2093 C C . ARG A 1 274 ? -8.157 3.068 29.578 1.00 83.88 274 ARG A C 1
ATOM 2095 O O . ARG A 1 274 ? -8.252 3.391 30.761 1.00 83.88 274 ARG A O 1
ATOM 2102 N N . MET A 1 275 ? -8.017 1.806 29.180 1.00 82.94 275 MET A N 1
ATOM 2103 C CA . MET A 1 275 ? -7.849 0.674 30.088 1.00 82.94 275 MET A CA 1
ATOM 2104 C C . MET A 1 275 ? -6.596 0.886 30.943 1.00 82.94 275 MET A C 1
ATOM 2106 O O . MET A 1 275 ? -6.708 0.992 32.163 1.00 82.94 275 MET A O 1
ATOM 2110 N N . ARG A 1 276 ? -5.426 1.087 30.327 1.00 84.88 276 ARG A N 1
ATOM 2111 C CA . ARG A 1 276 ? -4.169 1.354 31.044 1.00 84.88 276 ARG A CA 1
ATOM 2112 C C . ARG A 1 276 ? -4.285 2.547 31.986 1.00 84.88 276 ARG A C 1
ATOM 2114 O O . ARG A 1 276 ? -3.923 2.461 33.155 1.00 84.88 276 ARG A O 1
ATOM 2121 N N . TYR A 1 277 ? -4.930 3.626 31.552 1.00 81.25 277 TYR A N 1
ATOM 2122 C CA . TYR A 1 277 ? -5.184 4.775 32.417 1.00 81.25 277 TYR A CA 1
ATOM 2123 C C . TYR A 1 277 ? -6.038 4.451 33.654 1.00 81.25 277 TYR A C 1
ATOM 2125 O O . TYR A 1 277 ? -5.791 5.005 34.723 1.00 81.25 277 TYR A O 1
ATOM 2133 N N . HIS A 1 278 ? -7.040 3.577 33.559 1.00 76.50 278 HIS A N 1
ATOM 2134 C CA . HIS A 1 278 ? -7.875 3.199 34.706 1.00 76.50 278 HIS A CA 1
ATOM 2135 C C . HIS A 1 278 ? -7.273 2.088 35.579 1.00 76.50 278 HIS A C 1
ATOM 2137 O O . HIS A 1 278 ? -7.630 2.008 36.759 1.00 76.50 278 HIS A O 1
ATOM 2143 N N . PHE A 1 279 ? -6.392 1.253 35.025 1.00 73.38 279 PHE A N 1
ATOM 2144 C CA . PHE A 1 279 ? -5.942 0.014 35.667 1.00 73.38 279 PHE A CA 1
ATOM 2145 C C . PHE A 1 279 ? -4.458 -0.011 36.049 1.00 73.38 279 PHE A C 1
ATOM 2147 O O . PHE A 1 279 ? -4.104 -0.714 36.993 1.00 73.38 279 PHE A O 1
ATOM 2154 N N . GLU A 1 280 ? -3.615 0.789 35.394 1.00 74.50 280 GLU A N 1
ATOM 2155 C CA . GLU A 1 280 ? -2.181 0.920 35.703 1.00 74.50 280 GLU A CA 1
ATOM 2156 C C . GLU A 1 280 ? -1.853 2.216 36.460 1.00 74.50 280 GLU A C 1
ATOM 2158 O O . GLU A 1 280 ? -0.769 2.354 37.023 1.00 74.50 280 GLU A O 1
ATOM 2163 N N . SER A 1 281 ? -2.776 3.184 36.503 1.00 67.12 281 SER A N 1
ATOM 2164 C CA . SER A 1 281 ? -2.584 4.387 37.319 1.00 67.12 281 SER A CA 1
ATOM 2165 C C . SER A 1 281 ? -2.887 4.115 38.795 1.00 67.12 281 SER A C 1
ATOM 2167 O O . SER A 1 281 ? -3.697 3.252 39.128 1.00 67.12 281 SER A O 1
ATOM 2169 N N . ALA A 1 282 ? -2.295 4.908 39.697 1.00 61.34 282 ALA A N 1
ATOM 2170 C CA . ALA A 1 282 ? -2.498 4.848 41.154 1.00 61.34 282 ALA A CA 1
ATOM 2171 C C . ALA A 1 282 ? -3.920 5.254 41.620 1.00 61.34 282 ALA A C 1
ATOM 2173 O O . ALA A 1 282 ? -4.115 5.782 42.715 1.00 61.34 282 ALA A O 1
ATOM 2174 N N . ARG A 1 283 ? -4.932 5.069 40.770 1.00 61.28 283 ARG A N 1
ATOM 2175 C CA . ARG A 1 283 ? -6.332 5.351 41.066 1.00 61.28 283 ARG A CA 1
ATOM 2176 C C . ARG A 1 283 ? -6.967 4.204 41.836 1.00 61.28 283 ARG A C 1
ATOM 2178 O O . ARG A 1 283 ? -6.675 3.035 41.614 1.00 61.28 283 ARG A O 1
ATOM 2185 N N . GLY A 1 284 ? -7.947 4.548 42.672 1.00 58.69 284 GLY A N 1
ATOM 2186 C CA . GLY A 1 284 ? -8.722 3.599 43.480 1.00 58.69 284 GLY A CA 1
ATOM 2187 C C . GLY A 1 284 ? -9.584 2.592 42.701 1.00 58.69 284 GLY A C 1
ATOM 2188 O O . GLY A 1 284 ? -10.369 1.886 43.323 1.00 58.69 284 GLY A O 1
ATOM 2189 N N . THR A 1 285 ? -9.469 2.527 41.371 1.00 58.88 285 THR A N 1
ATOM 2190 C CA . THR A 1 285 ? -10.135 1.544 40.501 1.00 58.88 285 THR A CA 1
ATOM 2191 C C . THR A 1 285 ? -9.348 0.243 40.337 1.00 58.88 285 THR A C 1
ATOM 2193 O O . THR A 1 285 ? -9.939 -0.757 39.944 1.00 58.88 285 THR A O 1
ATOM 2196 N N . SER A 1 286 ? -8.053 0.228 40.675 1.00 59.09 286 SER A N 1
ATOM 2197 C CA . SER A 1 286 ? -7.207 -0.973 40.698 1.00 59.09 286 SER A CA 1
ATOM 2198 C C . SER A 1 286 ? -6.849 -1.337 42.140 1.00 59.09 286 SER A C 1
ATOM 2200 O O . SER A 1 286 ? -5.695 -1.283 42.560 1.00 59.09 286 SER A O 1
ATOM 2202 N N . ARG A 1 287 ? -7.870 -1.617 42.960 1.00 68.38 287 ARG A N 1
ATOM 2203 C CA . ARG A 1 287 ? -7.647 -2.098 44.325 1.00 68.38 287 ARG A CA 1
ATOM 2204 C C . ARG A 1 287 ? -7.921 -3.594 44.409 1.00 68.38 287 ARG A C 1
ATOM 2206 O O . ARG A 1 287 ? -9.026 -4.041 44.112 1.00 68.38 287 ARG A O 1
ATOM 2213 N N . ALA A 1 288 ? -6.927 -4.354 44.863 1.00 68.81 288 ALA A N 1
ATOM 2214 C CA . ALA A 1 288 ? -7.032 -5.805 45.019 1.00 68.81 288 ALA A CA 1
ATOM 2215 C C . ALA A 1 288 ? -8.094 -6.231 46.052 1.00 68.81 288 ALA A C 1
ATOM 2217 O O . ALA A 1 288 ? -8.583 -7.354 45.995 1.00 68.81 288 ALA A O 1
ATOM 2218 N N . ASP A 1 289 ? -8.480 -5.339 46.973 1.00 75.75 289 ASP A N 1
ATOM 2219 C CA . ASP A 1 289 ? -9.517 -5.600 47.977 1.00 75.75 289 ASP A CA 1
ATOM 2220 C C . ASP A 1 289 ? -10.952 -5.468 47.436 1.00 75.75 289 ASP A C 1
ATOM 2222 O O . ASP A 1 289 ? -11.893 -5.842 48.134 1.00 75.75 289 ASP A O 1
ATOM 2226 N N . ARG A 1 290 ? -11.135 -4.929 46.220 1.00 74.69 290 ARG A N 1
ATOM 2227 C CA . ARG A 1 290 ? -12.446 -4.645 45.606 1.00 74.69 290 ARG A CA 1
ATOM 2228 C C . ARG A 1 290 ? -12.470 -5.006 44.108 1.00 74.69 290 ARG A C 1
ATOM 2230 O O . ARG A 1 290 ? -12.678 -4.122 43.266 1.00 74.69 290 ARG A O 1
ATOM 2237 N N . PRO A 1 291 ? -12.250 -6.280 43.729 1.00 76.75 291 PRO A N 1
ATOM 2238 C CA . PRO A 1 291 ? -12.234 -6.703 42.323 1.00 76.75 291 PRO A CA 1
ATOM 2239 C C . PRO A 1 291 ? -13.564 -6.438 41.591 1.00 76.75 291 PRO A C 1
ATOM 2241 O O . PRO A 1 291 ? -13.596 -6.303 40.368 1.00 76.75 291 PRO A O 1
ATOM 2244 N N . GLU A 1 292 ? -14.675 -6.297 42.313 1.00 82.19 292 GLU A N 1
ATOM 2245 C CA . GLU A 1 292 ? -15.982 -5.981 41.742 1.00 82.19 292 GLU A CA 1
ATOM 2246 C C . GLU A 1 292 ? -16.049 -4.577 41.109 1.00 82.19 292 GLU A C 1
ATOM 2248 O O . GLU A 1 292 ? -16.798 -4.362 40.150 1.00 82.19 292 GLU A O 1
ATOM 2253 N N . TRP A 1 293 ? -15.232 -3.625 41.580 1.00 77.38 293 TRP A N 1
ATOM 2254 C CA . TRP A 1 293 ? -15.121 -2.290 40.972 1.00 77.38 293 TRP A CA 1
ATOM 2255 C C . TRP A 1 293 ? -14.418 -2.352 39.624 1.00 77.38 293 TRP A C 1
ATOM 2257 O O . TRP A 1 293 ? -14.850 -1.710 38.665 1.00 77.38 293 TRP A O 1
ATOM 2267 N N . TRP A 1 294 ? -13.369 -3.168 39.549 1.00 76.81 294 TRP A N 1
ATOM 2268 C CA . TRP A 1 294 ? -12.658 -3.442 38.311 1.00 76.81 294 TRP A CA 1
ATOM 2269 C C . TRP A 1 294 ? -13.611 -4.024 37.263 1.00 76.81 294 TRP A C 1
ATOM 2271 O O . TRP A 1 294 ? -13.754 -3.462 36.175 1.00 76.81 294 TRP A O 1
ATOM 2281 N N . LEU A 1 295 ? -14.357 -5.072 37.632 1.00 81.81 295 LEU A N 1
ATOM 2282 C CA . LEU A 1 295 ? -15.303 -5.723 36.727 1.00 81.81 295 LEU A CA 1
ATOM 2283 C C . LEU A 1 295 ? -16.410 -4.761 36.280 1.00 81.81 295 LEU A C 1
ATOM 2285 O O . LEU A 1 295 ? -16.737 -4.696 35.098 1.00 81.81 295 LEU A O 1
ATOM 2289 N N . SER A 1 296 ? -16.951 -3.963 37.202 1.00 84.62 296 SER A N 1
ATOM 2290 C CA . SER A 1 296 ? -17.975 -2.964 36.881 1.00 84.62 296 SER A CA 1
ATOM 2291 C C . SER A 1 296 ? -17.467 -1.926 35.877 1.00 84.62 296 SER A C 1
ATOM 2293 O O . SER A 1 296 ? -18.192 -1.555 34.954 1.00 84.62 296 SER A O 1
ATOM 2295 N N . GLN A 1 297 ? -16.213 -1.484 36.014 1.00 82.12 297 GLN A N 1
ATOM 2296 C CA . GLN A 1 297 ? -15.607 -0.520 35.100 1.00 82.12 297 GLN A CA 1
ATOM 2297 C C . GLN A 1 297 ? -15.381 -1.113 33.706 1.00 82.12 297 GLN A C 1
ATOM 2299 O O . GLN A 1 297 ? -15.692 -0.453 32.713 1.00 82.12 297 GLN A O 1
ATOM 2304 N N . VAL A 1 298 ? -14.900 -2.358 33.620 1.00 83.62 298 VAL A N 1
ATOM 2305 C CA . VAL A 1 298 ? -14.758 -3.077 32.344 1.00 83.62 298 VAL A CA 1
ATOM 2306 C C . VAL A 1 298 ? -16.125 -3.263 31.683 1.00 83.62 298 VAL A C 1
ATOM 2308 O O . VAL A 1 298 ? -16.292 -2.890 30.526 1.00 83.62 298 VAL A O 1
ATOM 2311 N N . MET A 1 299 ? -17.134 -3.735 32.421 1.00 86.94 299 MET A N 1
ATOM 2312 C CA . MET A 1 299 ? -18.487 -3.948 31.892 1.00 86.94 299 MET A CA 1
ATOM 2313 C C . MET A 1 299 ? -19.137 -2.652 31.402 1.00 86.94 299 MET A C 1
ATOM 2315 O O . MET A 1 299 ? -19.770 -2.635 30.347 1.00 86.94 299 MET A O 1
ATOM 2319 N N . ASN A 1 300 ? -18.972 -1.550 32.136 1.00 85.12 300 ASN A N 1
ATOM 2320 C CA . ASN A 1 300 ? -19.470 -0.243 31.708 1.00 85.12 300 ASN A CA 1
ATOM 2321 C C . ASN A 1 300 ? -18.752 0.256 30.453 1.00 85.12 300 ASN A C 1
ATOM 2323 O O . ASN A 1 300 ? -19.389 0.848 29.582 1.00 85.12 300 ASN A O 1
ATOM 2327 N N . MET A 1 301 ? -17.448 -0.007 30.340 1.00 83.94 301 MET A N 1
ATOM 2328 C CA . MET A 1 301 ? -16.688 0.321 29.142 1.00 83.94 301 MET A CA 1
ATOM 2329 C C . MET A 1 301 ? -17.192 -0.491 27.953 1.00 83.94 301 MET A C 1
ATOM 2331 O O . MET A 1 301 ? -17.624 0.116 26.983 1.00 83.94 301 MET A O 1
ATOM 2335 N N . VAL A 1 302 ? -17.266 -1.821 28.059 1.00 85.44 302 VAL A N 1
ATOM 2336 C CA . VAL A 1 302 ? -17.795 -2.701 27.002 1.00 85.44 302 VAL A CA 1
ATOM 2337 C C . VAL A 1 302 ? -19.180 -2.238 26.544 1.00 85.44 302 VAL A C 1
ATOM 2339 O O . VAL A 1 302 ? -19.373 -1.984 25.358 1.00 85.44 302 VAL A O 1
ATOM 2342 N N . ARG A 1 303 ? -20.115 -1.998 27.475 1.00 86.38 303 ARG A N 1
ATOM 2343 C CA . ARG A 1 303 ? -21.462 -1.484 27.155 1.00 86.38 303 ARG A CA 1
ATOM 2344 C C . ARG A 1 303 ? -21.445 -0.162 26.386 1.00 86.38 303 ARG A C 1
ATOM 2346 O O . ARG A 1 303 ? -22.339 0.067 25.581 1.00 86.38 303 ARG A O 1
ATOM 2353 N N . SER A 1 304 ? -20.462 0.706 26.629 1.00 83.94 304 SER A N 1
ATOM 2354 C CA . SER A 1 304 ? -20.330 1.977 25.904 1.00 83.94 304 SER A CA 1
ATOM 2355 C C . SER A 1 304 ? -19.762 1.828 24.488 1.00 83.94 304 SER A C 1
ATOM 2357 O O . SER A 1 304 ? -20.030 2.682 23.648 1.00 83.94 304 SER A O 1
ATOM 2359 N N . LEU A 1 305 ? -19.023 0.748 24.206 1.00 85.25 305 LEU A N 1
ATOM 2360 C CA . LEU A 1 305 ? -18.438 0.486 22.885 1.00 85.25 305 LEU A CA 1
ATOM 2361 C C . LEU A 1 305 ? -19.447 -0.170 21.932 1.00 85.25 305 LEU A C 1
ATOM 2363 O O . LEU A 1 305 ? -19.480 0.177 20.751 1.00 85.25 305 LEU A O 1
ATOM 2367 N N . VAL A 1 306 ? -20.280 -1.081 22.454 1.00 86.50 306 VAL A N 1
ATOM 2368 C CA . VAL A 1 306 ? -21.228 -1.908 21.680 1.00 86.50 306 VAL A CA 1
ATOM 2369 C C . VAL A 1 306 ? -22.057 -1.104 20.664 1.00 86.50 306 VAL A C 1
ATOM 2371 O O . VAL A 1 306 ? -22.061 -1.501 19.502 1.00 86.50 306 VAL A O 1
ATOM 2374 N N . PRO A 1 307 ? -22.684 0.044 21.001 1.00 86.19 307 PRO A N 1
ATOM 2375 C CA . PRO A 1 307 ? -23.537 0.754 20.047 1.00 86.19 307 PRO A CA 1
ATOM 2376 C C . PRO A 1 307 ? -22.823 1.172 18.755 1.00 86.19 307 PRO A C 1
ATOM 2378 O O . PRO A 1 307 ? -23.386 1.032 17.672 1.00 86.19 307 PRO A O 1
ATOM 2381 N N . LEU A 1 308 ? -21.578 1.659 18.832 1.00 85.94 308 LEU A N 1
ATOM 2382 C CA . LEU A 1 308 ? -20.824 2.026 17.627 1.00 85.94 308 LEU A CA 1
ATOM 2383 C C . LEU A 1 308 ? -20.422 0.789 16.829 1.00 85.94 308 LEU A C 1
ATOM 2385 O O . LEU A 1 308 ? -20.518 0.805 15.599 1.00 85.94 308 LEU A O 1
ATOM 2389 N N . LEU A 1 309 ? -19.985 -0.262 17.530 1.00 88.38 309 LEU A N 1
ATOM 2390 C CA . LEU A 1 309 ? -19.568 -1.506 16.896 1.00 88.38 309 LEU A CA 1
ATOM 2391 C C . LEU A 1 309 ? -20.726 -2.129 16.107 1.00 88.38 309 LEU A C 1
ATOM 2393 O O . LEU A 1 309 ? -20.557 -2.450 14.935 1.00 88.38 309 LEU A O 1
ATOM 2397 N N . GLU A 1 310 ? -21.915 -2.211 16.705 1.00 85.44 310 GLU A N 1
ATOM 2398 C CA . GLU A 1 310 ? -23.090 -2.821 16.080 1.00 85.44 310 GLU A CA 1
ATOM 2399 C C . GLU A 1 310 ? -23.693 -1.974 14.956 1.00 85.44 310 GLU A C 1
ATOM 2401 O O . GLU A 1 310 ? -24.012 -2.505 13.895 1.00 85.44 310 GLU A O 1
ATOM 2406 N N . LEU A 1 311 ? -23.874 -0.668 15.178 1.00 83.12 311 LEU A N 1
ATOM 2407 C CA . LEU A 1 311 ? -24.622 0.179 14.243 1.00 83.12 311 LEU A CA 1
ATOM 2408 C C . LEU A 1 311 ? -23.788 0.626 13.042 1.00 83.12 311 LEU A C 1
ATOM 2410 O O . LEU A 1 311 ? -24.336 0.817 11.959 1.00 83.12 311 LEU A O 1
ATOM 2414 N N . HIS A 1 312 ? -22.481 0.824 13.227 1.00 86.12 312 HIS A N 1
ATOM 2415 C CA . HIS A 1 312 ? -21.632 1.445 12.210 1.00 86.12 312 HIS A CA 1
ATOM 2416 C C . HIS A 1 312 ? -20.470 0.548 11.796 1.00 86.12 312 HIS A C 1
ATOM 2418 O O . HIS A 1 312 ? -20.275 0.328 10.603 1.00 86.12 312 HIS A O 1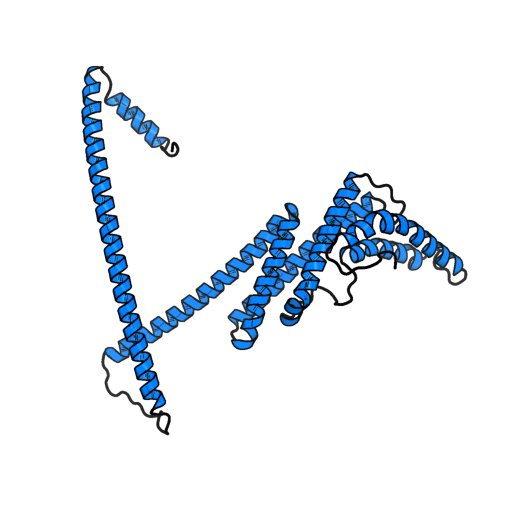
ATOM 2424 N N . VAL A 1 313 ? -19.702 0.014 12.751 1.00 90.75 313 VAL A N 1
ATOM 2425 C CA . VAL A 1 313 ? -18.469 -0.719 12.418 1.00 90.75 313 VAL A CA 1
ATOM 2426 C C . VAL A 1 313 ? -18.771 -2.050 11.747 1.00 90.75 313 VAL A C 1
ATOM 2428 O O . VAL A 1 313 ? -18.153 -2.329 10.727 1.00 90.75 313 VAL A O 1
ATOM 2431 N N . GLN A 1 314 ? -19.740 -2.827 12.241 1.00 90.69 314 GLN A N 1
ATOM 2432 C CA . GLN A 1 314 ? -20.123 -4.093 11.612 1.00 90.69 314 GLN A CA 1
ATOM 2433 C C . GLN A 1 314 ? -20.570 -3.864 10.164 1.00 90.69 314 GLN A C 1
ATOM 2435 O O . GLN A 1 314 ? -20.051 -4.504 9.260 1.00 90.69 314 GLN A O 1
ATOM 2440 N N . SER A 1 315 ? -21.424 -2.863 9.907 1.00 90.56 315 SER A N 1
ATOM 2441 C CA . SER A 1 315 ? -21.845 -2.551 8.534 1.00 90.56 315 SER A CA 1
ATOM 2442 C C . SER A 1 315 ? -20.689 -2.107 7.632 1.00 90.56 315 SER A C 1
ATOM 2444 O O . SER A 1 315 ? -20.782 -2.303 6.421 1.00 90.56 315 SER A O 1
ATOM 2446 N N . LEU A 1 316 ? -19.660 -1.441 8.159 1.00 91.12 316 LEU A N 1
ATOM 2447 C CA . LEU A 1 316 ? -18.477 -1.069 7.377 1.00 91.12 316 LEU A CA 1
ATOM 2448 C C . LEU A 1 316 ? -17.576 -2.281 7.129 1.00 91.12 316 LEU A C 1
ATOM 2450 O O . LEU A 1 316 ? -17.038 -2.429 6.035 1.00 91.12 316 LEU A O 1
ATOM 2454 N N . TYR A 1 317 ? -17.448 -3.153 8.126 1.00 91.38 317 TYR A N 1
ATOM 2455 C CA . TYR A 1 317 ? -16.669 -4.379 8.050 1.00 91.38 317 TYR A CA 1
ATOM 2456 C C . TYR A 1 317 ? -17.280 -5.372 7.056 1.00 91.38 317 TYR A C 1
ATOM 2458 O O . TYR A 1 317 ? -16.575 -5.848 6.173 1.00 91.38 317 TYR A O 1
ATOM 2466 N N . ASP A 1 318 ? -18.596 -5.583 7.102 1.00 89.94 318 ASP A N 1
ATOM 2467 C CA . ASP A 1 318 ? -19.329 -6.473 6.190 1.00 89.94 318 ASP A CA 1
ATOM 2468 C C . ASP A 1 318 ? -19.248 -6.023 4.721 1.00 89.94 318 ASP A C 1
ATOM 2470 O O . ASP A 1 318 ? -19.376 -6.829 3.804 1.00 89.94 318 ASP A O 1
ATOM 2474 N N . ARG A 1 319 ? -19.049 -4.719 4.481 1.00 89.12 319 ARG A N 1
ATOM 2475 C CA . ARG A 1 319 ? -18.838 -4.153 3.137 1.00 89.12 319 ARG A CA 1
ATOM 2476 C C . ARG A 1 319 ? -17.382 -4.217 2.682 1.00 89.12 319 ARG A C 1
ATOM 2478 O O . ARG A 1 319 ? -17.103 -3.926 1.521 1.00 89.12 319 ARG A O 1
ATOM 2485 N N . SER A 1 320 ? -16.459 -4.522 3.588 1.00 87.50 320 SER A N 1
ATOM 2486 C CA . SER A 1 320 ? -15.041 -4.634 3.273 1.00 87.50 320 SER A CA 1
ATOM 2487 C C . SER A 1 320 ? -14.716 -6.015 2.701 1.00 87.50 320 SER A C 1
ATOM 2489 O O . SER A 1 320 ? -15.440 -6.980 2.917 1.00 87.50 320 SER A O 1
ATOM 2491 N N . ALA A 1 321 ? -13.598 -6.125 1.986 1.00 83.56 321 ALA A N 1
ATOM 2492 C CA . ALA A 1 321 ? -13.119 -7.394 1.435 1.00 83.56 321 ALA A CA 1
ATOM 2493 C C . ALA A 1 321 ? -12.339 -8.249 2.465 1.00 83.56 321 ALA A C 1
ATOM 2495 O O . ALA A 1 321 ? -11.514 -9.086 2.094 1.00 83.56 321 ALA A O 1
ATOM 2496 N N . LEU A 1 322 ? -12.538 -8.005 3.763 1.00 85.25 322 LEU A N 1
ATOM 2497 C CA . LEU A 1 322 ? -11.864 -8.731 4.838 1.00 85.25 322 LEU A CA 1
ATOM 2498 C C . LEU A 1 322 ? -12.578 -10.058 5.158 1.00 85.25 322 LEU A C 1
ATOM 2500 O O . LEU A 1 322 ? -13.762 -10.208 4.851 1.00 85.25 322 LEU A O 1
ATOM 2504 N N . PRO A 1 323 ? -11.879 -11.033 5.773 1.00 84.19 323 PRO A N 1
ATOM 2505 C CA . PRO A 1 323 ? -12.506 -12.267 6.240 1.00 84.19 323 PRO A CA 1
ATOM 2506 C C . PRO A 1 323 ? -13.684 -11.971 7.178 1.00 84.19 323 PRO A C 1
ATOM 2508 O O . PRO A 1 323 ? -13.587 -11.035 7.965 1.00 84.19 323 PRO A O 1
ATOM 2511 N N . PRO A 1 324 ? -14.776 -12.753 7.141 1.00 84.00 324 PRO A N 1
ATOM 2512 C CA . PRO A 1 324 ? -15.941 -12.489 7.975 1.00 84.00 324 PRO A CA 1
ATOM 2513 C C . PRO A 1 324 ? -15.569 -12.569 9.459 1.00 84.00 324 PRO A C 1
ATOM 2515 O O . PRO A 1 324 ? -15.016 -13.567 9.922 1.00 84.00 324 PRO A O 1
ATOM 2518 N N . LEU A 1 325 ? -15.903 -11.515 10.198 1.00 85.69 325 LEU A N 1
ATOM 2519 C CA . LEU A 1 325 ? -15.672 -11.390 11.630 1.00 85.69 325 LEU A CA 1
ATOM 2520 C C . LEU A 1 325 ? -16.886 -10.702 12.251 1.00 85.69 325 LEU A C 1
ATOM 2522 O O . LEU A 1 325 ? -17.338 -9.659 11.771 1.00 85.69 325 LEU A O 1
ATOM 2526 N N . ASP A 1 326 ? -17.399 -11.282 13.331 1.00 83.75 326 ASP A N 1
ATOM 2527 C CA . ASP A 1 326 ? -18.322 -10.567 14.203 1.00 83.75 326 ASP A CA 1
ATOM 2528 C C . ASP A 1 326 ? -17.492 -9.630 15.078 1.00 83.75 326 ASP A C 1
ATOM 2530 O O . ASP A 1 326 ? -16.780 -10.083 15.967 1.00 83.75 326 ASP A O 1
ATOM 2534 N N . VAL A 1 327 ? -17.571 -8.325 14.820 1.00 80.69 327 VAL A N 1
ATOM 2535 C CA . VAL A 1 327 ? -16.765 -7.301 15.505 1.00 80.69 327 VAL A CA 1
ATOM 2536 C C . VAL A 1 327 ? -17.128 -7.199 17.001 1.00 80.69 327 VAL A C 1
ATOM 2538 O O . VAL A 1 327 ? -16.455 -6.509 17.768 1.00 80.69 327 VAL A O 1
ATOM 2541 N N . ARG A 1 328 ? -18.202 -7.872 17.435 1.00 69.12 328 ARG A N 1
ATOM 2542 C CA . ARG A 1 328 ? -18.624 -7.966 18.839 1.00 69.12 328 ARG A CA 1
ATOM 2543 C C . ARG A 1 328 ? -17.825 -8.997 19.641 1.00 69.12 328 ARG A C 1
ATOM 2545 O O . ARG A 1 328 ? -17.749 -8.841 20.861 1.00 69.12 328 ARG A O 1
ATOM 2552 N N . ASN A 1 329 ? -17.319 -10.042 18.979 1.00 60.44 329 ASN A N 1
ATOM 2553 C CA . ASN A 1 329 ? -16.671 -11.210 19.592 1.00 60.44 329 ASN A CA 1
ATOM 2554 C C . ASN A 1 329 ? -15.149 -11.169 19.425 1.00 60.44 329 ASN A C 1
ATOM 2556 O O . ASN A 1 329 ? -14.480 -11.816 20.259 1.00 60.44 329 ASN A O 1
#

pLDDT: mean 79.57, std 14.4, range [34.78, 96.0]

Radius of gyration: 36.74 Å; chains: 1; bounding box: 74×88×105 Å

Secondary structure (DSSP, 8-state):
------HHHHHHHHHHHHHH-SSGGGGHHHHHHHHHHHHHHHHHHHHHHHHHHHHHHHHHHHHHHHHHHHHHHHHHHHHHHHHHHT--SS-TT--------HHHHHHHHHHHHHHHHHHHHHHHHHHHHHHHHHHHHHHHHHHTTT-HHHHHHHHHHHHHHHHHHHHHHHHH--HHHHHHHHHHHHHHHHHHHHHHHHHHHHHHHHHHHTTTTS-----HHHHHHHHHHHHHHHHHHHHHHHTHHHHHHTT--SS-TTPPPHHHHHHHHHHHHHHHHHHTSSSTTS-TT-HHHHHHHHHHHHHHHHHHIIIIIHHHHHTSSSPP--TT-